Protein AF-A0A6P8CIT7-F1 (afdb_monomer_lite)

Organism: Punica granatum (NCBI:txid22663)

Sequence (278 aa):
MPDISHLKNLVRLNVSWCPCLIEIPGLGKLTHLQHLGIDYCDSLRKLEKPQNLKEPIKVHFIGCDKLSRRSYREWKVPTTIAMGIDTGEEEANILESILVSGCLDFVITNGRANVQVSDLLGKSVLLYFSTYQSPSCYALFLKLVEAYHEKKAKDEAFEVIFIPFVHDRVAFKKYFSRMPWLALPFDDPRILSLFSKLEIHDIPKLVALGPRGQIITEEGRSLLEAYGADAYPFTDDHIEDMVNSWPEKLPHALHCHELQLTPWVHYTCDGCQEMGSV

Radius of gyration: 22.85 Å; chains: 1; bounding box: 52×69×48 Å

InterPro domains:
  IPR012336 Thioredoxin-like fold [PF13905] (122-215)
  IPR032675 Leucine-rich repeat domain superfamily [G3DSA:3.80.10.10] (1-76)
  IPR036249 Thioredoxin-like superfamily [SSF52833] (114-216)
  IPR052259 Nucleoredoxin-like [PTHR13871] (90-262)

Structure (mmCIF, N/CA/C/O backbone):
data_AF-A0A6P8CIT7-F1
#
_entry.id   AF-A0A6P8CIT7-F1
#
loop_
_atom_site.group_PDB
_atom_site.id
_atom_site.type_symbol
_atom_site.label_atom_id
_atom_site.label_alt_id
_atom_site.label_comp_id
_atom_site.label_asym_id
_atom_site.label_entity_id
_atom_site.label_seq_id
_atom_site.pdbx_PDB_ins_code
_atom_site.Cartn_x
_atom_site.Cartn_y
_atom_site.Cartn_z
_atom_site.occupancy
_atom_site.B_iso_or_equiv
_atom_site.auth_seq_id
_atom_site.auth_comp_id
_atom_site.auth_asym_id
_atom_site.auth_atom_id
_atom_site.pdbx_PDB_model_num
ATOM 1 N N . MET A 1 1 ? -2.289 22.594 -23.036 1.00 63.28 1 MET A N 1
ATOM 2 C CA . MET A 1 1 ? -3.169 23.156 -21.989 1.00 63.28 1 MET A CA 1
ATOM 3 C C . MET A 1 1 ? -3.583 24.564 -22.415 1.00 63.28 1 MET A C 1
ATOM 5 O O . MET A 1 1 ? -2.736 25.224 -23.011 1.00 63.28 1 MET A O 1
ATOM 9 N N . PRO A 1 2 ? -4.839 25.000 -22.195 1.00 73.25 2 PRO A N 1
ATOM 10 C CA . PRO A 1 2 ? -5.277 26.372 -22.491 1.00 73.25 2 PRO A CA 1
ATOM 11 C C . PRO A 1 2 ? -4.596 27.414 -21.586 1.00 73.25 2 PRO A C 1
ATOM 13 O O . PRO A 1 2 ? -4.092 27.065 -20.520 1.00 73.25 2 PRO A O 1
ATOM 16 N N . ASP A 1 3 ? -4.590 28.683 -22.011 1.00 80.94 3 ASP A N 1
ATOM 17 C CA . ASP A 1 3 ? -4.075 29.802 -21.209 1.00 80.94 3 ASP A CA 1
ATOM 18 C C . ASP A 1 3 ? -4.940 30.017 -19.958 1.00 80.94 3 ASP A C 1
ATOM 20 O O . ASP A 1 3 ? -6.154 30.215 -20.049 1.00 80.94 3 ASP A O 1
ATOM 24 N N . ILE A 1 4 ? -4.303 29.983 -18.787 1.00 83.31 4 ILE A N 1
ATOM 25 C CA . ILE A 1 4 ? -4.956 30.147 -17.482 1.00 83.31 4 ILE A CA 1
ATOM 26 C C . ILE A 1 4 ? -4.851 31.573 -16.930 1.00 83.31 4 ILE A C 1
ATOM 28 O O . ILE A 1 4 ? -5.275 31.833 -15.804 1.00 83.31 4 ILE A O 1
ATOM 32 N N . SER A 1 5 ? -4.336 32.525 -17.711 1.00 82.81 5 SER A N 1
ATOM 33 C CA . SER A 1 5 ? -4.121 33.913 -17.287 1.00 82.81 5 SER A CA 1
ATOM 34 C C . SER A 1 5 ? -5.371 34.638 -16.775 1.00 82.81 5 SER A C 1
ATOM 36 O O . SER A 1 5 ? -5.269 35.579 -15.984 1.00 82.81 5 SER A O 1
ATOM 38 N N . HIS A 1 6 ? -6.558 34.208 -17.205 1.00 83.31 6 HIS A N 1
ATOM 39 C CA . HIS A 1 6 ? -7.837 34.782 -16.789 1.00 83.31 6 HIS A CA 1
ATOM 40 C C . HIS A 1 6 ? -8.292 34.315 -15.393 1.00 83.31 6 HIS A C 1
ATOM 42 O O . HIS A 1 6 ? -9.160 34.949 -14.790 1.00 83.31 6 HIS A O 1
ATOM 48 N N . LEU A 1 7 ? -7.700 33.247 -14.845 1.00 79.25 7 LEU A N 1
ATOM 49 C CA . LEU A 1 7 ? -8.110 32.607 -13.590 1.00 79.25 7 LEU A CA 1
ATOM 50 C C . LEU A 1 7 ? -7.523 33.310 -12.354 1.00 79.25 7 LEU A C 1
ATOM 52 O O . LEU A 1 7 ? -6.844 32.704 -11.530 1.00 79.25 7 LEU A O 1
ATOM 56 N N . LYS A 1 8 ? -7.800 34.607 -12.190 1.00 79.75 8 LYS A N 1
ATOM 57 C CA . LYS A 1 8 ? -7.187 35.446 -11.140 1.00 79.75 8 LYS A CA 1
ATOM 58 C C . LYS A 1 8 ? -7.431 34.964 -9.704 1.00 79.75 8 LYS A C 1
ATOM 60 O O . LYS A 1 8 ? -6.626 35.281 -8.836 1.00 79.75 8 LYS A O 1
ATOM 65 N N . ASN A 1 9 ? -8.496 34.199 -9.462 1.00 77.81 9 ASN A N 1
ATOM 66 C CA . ASN A 1 9 ? -8.865 33.668 -8.141 1.00 77.81 9 ASN A CA 1
ATOM 67 C C . ASN A 1 9 ? -8.350 32.238 -7.895 1.00 77.81 9 ASN A C 1
ATOM 69 O O . ASN A 1 9 ? -8.737 31.612 -6.913 1.00 77.81 9 ASN A O 1
ATOM 73 N N . LEU A 1 10 ? -7.532 31.687 -8.797 1.00 74.44 10 LEU A N 1
ATOM 74 C CA . LEU A 1 10 ? -7.026 30.326 -8.665 1.00 74.44 10 LEU A CA 1
ATOM 75 C C . LEU A 1 10 ? -6.041 30.231 -7.491 1.00 74.44 10 LEU A C 1
ATOM 77 O O . LEU A 1 10 ? -4.977 30.846 -7.519 1.00 74.44 10 LEU A O 1
ATOM 81 N N . VAL A 1 11 ? -6.407 29.445 -6.475 1.00 76.25 11 VAL A N 1
ATOM 82 C CA . VAL A 1 11 ? -5.617 29.261 -5.243 1.00 76.25 11 VAL A CA 1
ATOM 83 C C . VAL A 1 11 ? -4.703 28.037 -5.318 1.00 76.25 11 VAL A C 1
ATOM 85 O O . VAL A 1 11 ? -3.602 28.043 -4.768 1.00 76.25 11 VAL A O 1
ATOM 88 N N . ARG A 1 12 ? -5.131 26.979 -6.013 1.00 76.81 12 ARG A N 1
ATOM 89 C CA . ARG A 1 12 ? -4.367 25.736 -6.177 1.00 76.81 12 ARG A CA 1
ATOM 90 C C . ARG A 1 12 ? -4.347 25.329 -7.643 1.00 76.81 12 ARG A C 1
ATOM 92 O O . ARG A 1 12 ? -5.396 25.326 -8.284 1.00 76.81 12 ARG A O 1
ATOM 99 N N . LEU A 1 13 ? -3.174 24.972 -8.151 1.00 78.94 13 LEU A N 1
ATOM 100 C CA . LEU A 1 13 ? -2.983 24.445 -9.498 1.00 78.94 13 LEU A CA 1
ATOM 101 C C . LEU A 1 13 ? -2.177 23.151 -9.405 1.00 78.94 13 LEU A C 1
ATOM 103 O O . LEU A 1 13 ? -1.042 23.176 -8.943 1.00 78.94 13 LEU A O 1
ATOM 107 N N . ASN A 1 14 ? -2.762 22.047 -9.862 1.00 76.56 14 ASN A N 1
ATOM 108 C CA . ASN A 1 14 ? -2.065 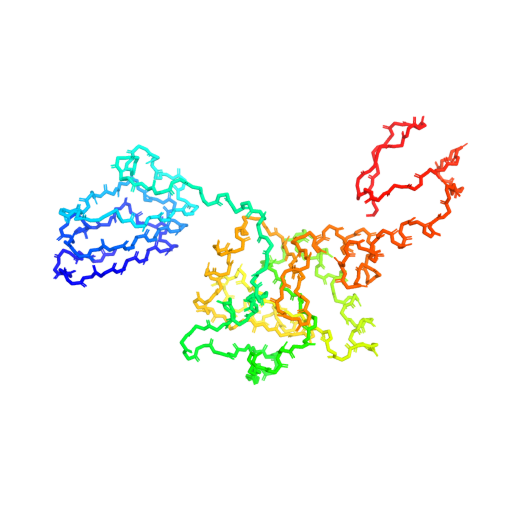20.774 -10.008 1.00 76.56 14 ASN A CA 1
ATOM 109 C C . ASN A 1 14 ? -2.025 20.401 -11.485 1.00 76.56 14 ASN A C 1
ATOM 111 O O . ASN A 1 14 ? -3.062 20.383 -12.151 1.00 76.56 14 ASN A O 1
ATOM 115 N N . VAL A 1 15 ? -0.827 20.131 -11.991 1.00 71.44 15 VAL A N 1
ATOM 116 C CA . VAL A 1 15 ? -0.590 19.739 -13.378 1.00 71.44 15 VAL A CA 1
ATOM 117 C C . VAL A 1 15 ? 0.261 18.487 -13.369 1.00 71.44 15 VAL A C 1
ATOM 119 O O . VAL A 1 15 ? 1.472 18.556 -13.198 1.00 71.44 15 VAL A O 1
ATOM 122 N N . SER A 1 16 ? -0.377 17.340 -13.548 1.00 75.44 16 SER A N 1
ATOM 123 C CA . SER A 1 16 ? 0.310 16.056 -13.458 1.00 75.44 16 SER A CA 1
ATOM 124 C C . SER A 1 16 ? 0.188 15.274 -14.768 1.00 75.44 16 SER A C 1
ATOM 126 O O . SER A 1 16 ? -0.795 15.436 -15.494 1.00 75.44 16 SER A O 1
ATOM 128 N N . TRP A 1 17 ? 1.185 14.441 -15.082 1.00 59.16 17 TRP A N 1
ATOM 129 C CA . TRP A 1 17 ? 1.179 13.491 -16.205 1.00 59.16 17 TRP A CA 1
ATOM 130 C C . TRP A 1 17 ? 0.874 14.118 -17.568 1.00 59.16 17 TRP A C 1
ATOM 132 O O . TRP A 1 17 ? 0.091 13.600 -18.365 1.00 59.16 17 TRP A O 1
ATOM 142 N N . CYS A 1 18 ? 1.503 15.257 -17.853 1.00 68.06 18 CYS A N 1
ATOM 143 C CA . CYS A 1 18 ? 1.376 15.940 -19.134 1.00 68.06 18 CYS A CA 1
ATOM 144 C C . CYS A 1 18 ? 2.666 15.778 -19.967 1.00 68.06 18 CYS A C 1
ATOM 146 O O . CYS A 1 18 ? 3.487 16.699 -20.017 1.00 68.06 18 CYS A O 1
ATOM 148 N N . PRO A 1 19 ? 2.862 14.644 -20.675 1.00 66.00 19 PRO A N 1
ATOM 149 C CA . PRO A 1 19 ? 4.131 14.313 -21.334 1.00 66.00 19 PRO A CA 1
ATOM 150 C C . PRO A 1 19 ? 4.468 15.226 -22.519 1.00 66.00 19 PRO A C 1
ATOM 152 O O . PRO A 1 19 ? 5.616 15.270 -22.948 1.00 66.00 19 PRO A O 1
ATOM 155 N N . CYS A 1 20 ? 3.493 15.968 -23.053 1.00 76.25 20 CYS A N 1
ATOM 156 C CA . CYS A 1 20 ? 3.684 16.946 -24.131 1.00 76.25 20 CYS A CA 1
ATOM 157 C C . CYS A 1 20 ? 3.660 18.402 -23.642 1.00 76.25 20 CYS A C 1
ATOM 159 O O . CYS A 1 20 ? 3.781 19.319 -24.453 1.00 76.25 20 CYS A O 1
ATOM 161 N N . LEU A 1 21 ? 3.458 18.644 -22.344 1.00 76.50 21 LEU A N 1
ATOM 162 C CA . LEU A 1 21 ? 3.373 19.997 -21.806 1.00 76.50 21 LEU A CA 1
ATOM 163 C C . LEU A 1 21 ? 4.776 20.563 -21.612 1.00 76.50 21 LEU A C 1
ATOM 165 O O . LEU A 1 21 ? 5.550 20.043 -20.821 1.00 76.50 21 LEU A O 1
ATOM 169 N N . ILE A 1 22 ? 5.093 21.622 -22.355 1.00 82.19 22 ILE A N 1
ATOM 170 C CA . ILE A 1 22 ? 6.425 22.246 -22.351 1.00 82.19 22 ILE A CA 1
ATOM 171 C C . ILE A 1 22 ? 6.488 23.433 -21.378 1.00 82.19 22 ILE A C 1
ATOM 173 O O . ILE A 1 22 ? 7.528 23.678 -20.759 1.00 82.19 22 ILE A O 1
ATOM 177 N N . GLU A 1 23 ? 5.362 24.126 -21.203 1.00 85.56 23 GLU A N 1
ATOM 178 C CA . GLU A 1 23 ? 5.171 25.267 -20.305 1.00 85.56 23 GLU A CA 1
ATOM 179 C C . GLU A 1 23 ? 3.716 25.335 -19.815 1.00 85.56 23 GLU A C 1
ATOM 181 O O . GLU A 1 23 ? 2.845 24.657 -20.360 1.00 85.56 23 GLU A O 1
ATOM 186 N N . ILE A 1 24 ? 3.448 26.172 -18.808 1.00 87.12 24 ILE A N 1
ATOM 187 C CA . ILE A 1 24 ? 2.101 26.467 -18.295 1.00 87.12 24 ILE A CA 1
ATOM 188 C C . ILE A 1 24 ? 1.746 27.913 -18.685 1.00 87.12 24 ILE A C 1
ATOM 190 O O . ILE A 1 24 ? 2.137 28.842 -17.970 1.00 87.12 24 ILE A O 1
ATOM 194 N N . PRO A 1 25 ? 1.034 28.137 -19.808 1.00 85.06 25 PRO A N 1
ATOM 195 C CA 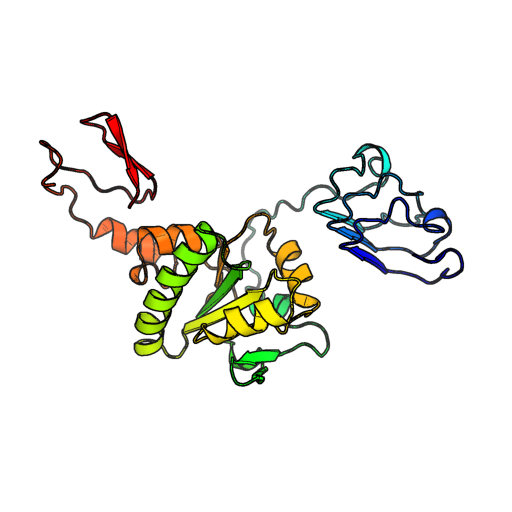. PRO A 1 25 ? 0.737 29.485 -20.284 1.00 85.06 25 PRO A CA 1
ATOM 196 C C . PRO A 1 25 ? -0.135 30.247 -19.283 1.00 85.06 25 PRO A C 1
ATOM 198 O O . PRO A 1 25 ? -1.173 29.744 -18.860 1.00 85.06 25 PRO A O 1
ATOM 201 N N . GLY A 1 26 ? 0.286 31.454 -18.896 1.00 84.94 26 GLY A N 1
ATOM 202 C CA . GLY A 1 26 ? -0.475 32.320 -17.991 1.00 84.94 26 GLY A CA 1
ATOM 203 C C . GLY A 1 26 ? -0.209 32.118 -16.498 1.00 84.94 26 GLY A C 1
ATOM 204 O O . GLY A 1 26 ? -0.742 32.888 -15.698 1.00 84.94 26 GLY A O 1
ATOM 205 N N . LEU A 1 27 ? 0.651 31.165 -16.111 1.00 86.38 27 LEU A N 1
ATOM 206 C CA . LEU A 1 27 ? 1.038 30.917 -14.713 1.00 86.38 27 LEU A CA 1
ATOM 207 C C . LEU A 1 27 ? 1.555 32.182 -14.009 1.00 86.38 27 LEU A C 1
ATOM 209 O O . LEU A 1 27 ? 1.186 32.453 -12.867 1.00 86.38 27 LEU A O 1
ATOM 213 N N . GLY A 1 28 ? 2.350 32.996 -14.711 1.00 83.38 28 GLY A N 1
ATOM 214 C CA . GLY A 1 28 ? 2.922 34.226 -14.160 1.00 83.38 28 GLY A CA 1
ATOM 215 C C . GLY A 1 28 ? 1.887 35.294 -13.786 1.00 83.38 28 GLY A C 1
ATOM 216 O O . GLY A 1 28 ? 2.174 36.178 -12.982 1.00 83.38 28 GLY A O 1
ATOM 217 N N . LYS A 1 29 ? 0.670 35.220 -14.337 1.00 86.25 29 LYS A N 1
ATOM 218 C CA . LYS A 1 29 ? -0.394 36.219 -14.140 1.00 86.25 29 LYS A CA 1
ATOM 219 C C . LYS A 1 29 ? -1.329 35.889 -12.970 1.00 86.25 29 LYS A C 1
ATOM 221 O O . LYS A 1 29 ? -2.231 36.674 -12.678 1.00 86.25 29 LYS A O 1
ATOM 226 N N . LEU A 1 30 ? -1.134 34.749 -12.306 1.00 82.75 30 LEU A N 1
ATOM 227 C CA . LEU A 1 30 ? -1.937 34.345 -11.154 1.00 82.75 30 LEU A CA 1
ATOM 228 C C . LEU A 1 30 ? -1.470 35.077 -9.893 1.00 82.75 30 LEU A C 1
ATOM 230 O O . LEU A 1 30 ? -0.305 34.987 -9.521 1.00 82.75 30 LEU A O 1
ATOM 234 N N . THR A 1 31 ? -2.384 35.78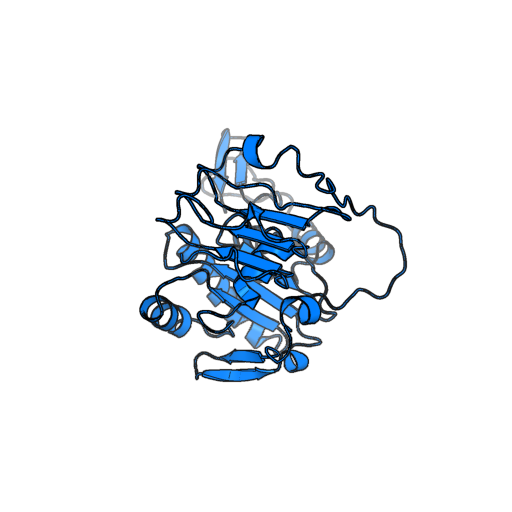0 -9.224 1.00 81.44 31 THR A N 1
ATOM 235 C CA . THR A 1 31 ? -2.059 36.621 -8.056 1.00 81.44 31 THR A CA 1
ATOM 236 C C . THR A 1 31 ? -2.473 36.020 -6.711 1.00 81.44 31 THR A C 1
ATOM 238 O O . THR A 1 31 ? -2.075 36.543 -5.677 1.00 81.44 31 THR A O 1
ATOM 241 N N . HIS A 1 32 ? -3.289 34.959 -6.702 1.00 79.88 32 HIS A N 1
ATOM 242 C CA . HIS A 1 32 ? -3.807 34.313 -5.482 1.00 79.88 32 HIS A CA 1
ATOM 243 C C . HIS A 1 32 ? -3.340 32.858 -5.318 1.00 79.88 32 HIS A C 1
ATOM 245 O O . HIS A 1 32 ? -3.829 32.150 -4.440 1.00 79.88 32 HIS A O 1
ATOM 251 N N . LEU A 1 33 ? -2.409 32.402 -6.161 1.00 75.94 33 LEU A N 1
ATOM 252 C CA . LEU A 1 33 ? -1.944 31.021 -6.150 1.00 75.94 33 LEU A CA 1
ATOM 253 C C . LEU A 1 33 ? -1.101 30.750 -4.896 1.00 75.94 33 LEU A C 1
ATOM 255 O O . LEU A 1 33 ? -0.058 31.366 -4.696 1.00 75.94 33 LEU A O 1
ATOM 259 N N . GLN A 1 34 ? -1.547 29.800 -4.081 1.00 76.06 34 GLN A N 1
ATOM 260 C CA . GLN A 1 34 ? -0.897 29.374 -2.839 1.00 76.06 34 GLN A CA 1
ATOM 261 C C . GLN A 1 34 ? -0.247 27.991 -2.958 1.00 76.06 34 GLN A C 1
ATOM 263 O O . GLN A 1 34 ? 0.716 27.707 -2.247 1.00 76.06 34 GLN A O 1
ATOM 268 N N . HIS A 1 35 ? -0.745 27.135 -3.858 1.00 76.88 35 HIS A N 1
ATOM 269 C CA . HIS A 1 35 ? -0.207 25.791 -4.073 1.00 76.88 35 HIS A CA 1
ATOM 270 C C . HIS A 1 35 ? -0.007 25.496 -5.562 1.00 76.88 35 HIS A C 1
ATOM 272 O O . HIS A 1 35 ? -0.944 25.657 -6.349 1.00 76.88 35 HIS A O 1
ATOM 278 N N . LEU A 1 36 ? 1.187 25.023 -5.926 1.00 78.69 36 LEU A N 1
ATOM 279 C CA . LEU A 1 36 ? 1.505 24.534 -7.268 1.00 78.69 36 LEU A CA 1
ATOM 280 C C . LEU A 1 36 ? 2.106 23.126 -7.187 1.00 78.69 36 LEU A C 1
ATOM 282 O O . LEU A 1 36 ? 3.248 22.968 -6.757 1.00 78.69 36 LEU A O 1
ATOM 286 N N . GLY A 1 37 ? 1.350 22.122 -7.616 1.00 74.62 37 GLY A N 1
ATOM 287 C CA . GLY A 1 37 ? 1.849 20.764 -7.820 1.00 74.62 37 GLY A CA 1
ATOM 288 C C . GLY A 1 37 ? 2.122 20.517 -9.297 1.00 74.62 37 GLY A C 1
ATOM 289 O O . GLY A 1 37 ? 1.255 20.789 -10.132 1.00 74.62 37 GLY A O 1
ATOM 290 N N . ILE A 1 38 ? 3.307 20.015 -9.637 1.00 76.69 38 ILE A N 1
ATOM 291 C CA . ILE A 1 38 ? 3.582 19.523 -10.985 1.00 76.69 38 ILE A CA 1
ATOM 292 C C . ILE A 1 38 ? 4.290 18.183 -10.910 1.00 76.69 38 ILE A C 1
ATOM 294 O O . ILE A 1 38 ? 5.438 18.115 -10.482 1.00 76.69 38 ILE A O 1
ATOM 298 N N . ASP A 1 39 ? 3.630 17.138 -11.395 1.00 70.69 39 ASP A N 1
ATOM 299 C CA . ASP A 1 39 ? 4.140 15.777 -11.257 1.00 70.69 39 ASP A CA 1
ATOM 300 C C . ASP A 1 39 ? 4.213 15.071 -12.614 1.00 70.69 39 ASP A C 1
ATOM 302 O O . ASP A 1 39 ? 3.307 15.205 -13.432 1.00 70.69 39 ASP A O 1
ATOM 306 N N . TYR A 1 40 ? 5.263 14.296 -12.876 1.00 63.47 40 TYR A N 1
ATOM 307 C CA . TYR A 1 40 ? 5.372 13.421 -14.051 1.00 63.47 40 TYR A CA 1
ATOM 308 C C . TYR A 1 40 ? 5.151 14.151 -15.394 1.00 63.47 40 TYR A C 1
ATOM 310 O O . TYR A 1 40 ? 4.484 13.664 -16.309 1.00 63.47 40 TYR A O 1
ATOM 318 N N . CYS A 1 41 ? 5.651 15.386 -15.500 1.00 71.06 41 CYS A N 1
ATOM 319 C CA . CYS A 1 41 ? 5.565 16.224 -16.699 1.00 71.06 41 CYS A CA 1
ATOM 320 C C . CYS A 1 41 ? 6.929 16.298 -17.399 1.00 71.06 41 CYS A C 1
ATOM 322 O O . CYS A 1 41 ? 7.570 17.348 -17.449 1.00 71.06 41 CYS A O 1
ATOM 324 N N . ASP A 1 42 ? 7.367 15.180 -17.975 1.00 72.31 42 ASP A N 1
ATOM 325 C CA . ASP A 1 42 ? 8.734 14.965 -18.488 1.00 72.31 42 ASP A CA 1
ATOM 326 C C . ASP A 1 42 ? 9.174 15.900 -19.621 1.00 72.31 42 ASP A C 1
ATOM 328 O O . ASP A 1 42 ? 10.346 15.920 -20.001 1.00 72.31 42 ASP A O 1
ATOM 332 N N . SER A 1 43 ? 8.254 16.641 -20.238 1.00 81.69 43 SER A N 1
ATOM 333 C CA . SER A 1 43 ? 8.576 17.624 -21.282 1.00 81.69 43 SER A CA 1
ATOM 334 C C . SER A 1 43 ? 8.536 19.065 -20.799 1.00 81.69 43 SER A C 1
ATOM 336 O O . SER A 1 43 ? 8.921 19.949 -21.570 1.00 81.69 43 SER A O 1
ATOM 338 N N . LEU A 1 44 ? 8.129 19.303 -19.552 1.00 79.56 44 LEU A N 1
ATOM 339 C CA . LEU A 1 44 ? 8.014 20.633 -18.979 1.00 79.56 44 LEU A CA 1
ATOM 340 C C . LEU A 1 44 ? 9.410 21.188 -18.708 1.00 79.56 44 LEU A C 1
ATOM 342 O O . LEU A 1 44 ? 10.194 20.613 -17.957 1.00 79.56 44 LEU A O 1
ATOM 346 N N . ARG A 1 45 ? 9.737 22.315 -19.342 1.00 80.88 45 ARG A N 1
ATOM 347 C CA . ARG A 1 45 ? 11.085 22.912 -19.286 1.00 80.88 45 ARG A CA 1
ATOM 348 C C . ARG A 1 45 ? 11.113 24.238 -18.544 1.00 80.88 45 ARG A C 1
ATOM 350 O O . ARG A 1 45 ? 12.156 24.621 -18.011 1.00 80.88 45 ARG A O 1
ATOM 357 N N . LYS A 1 46 ? 9.991 24.962 -18.533 1.00 81.19 46 LYS A N 1
ATOM 358 C CA . LYS A 1 46 ? 9.926 26.345 -18.059 1.00 81.19 46 LYS A CA 1
ATOM 359 C C . LYS A 1 46 ? 8.658 26.602 -17.254 1.00 81.19 46 LYS A C 1
ATOM 361 O O . LYS A 1 46 ? 7.570 26.179 -17.635 1.00 81.19 46 LYS A O 1
ATOM 366 N N . LEU A 1 47 ? 8.824 27.360 -16.173 1.00 82.50 47 LEU A N 1
ATOM 367 C CA . LEU A 1 47 ? 7.743 27.928 -15.380 1.00 82.50 47 LEU A CA 1
ATOM 368 C C . LEU A 1 47 ? 7.932 29.434 -15.274 1.00 82.50 47 LEU A C 1
ATOM 370 O O . LEU A 1 47 ? 9.045 29.919 -15.068 1.00 82.50 47 LEU A O 1
ATOM 374 N N . GLU A 1 48 ? 6.836 30.166 -15.416 1.00 81.00 48 GLU A N 1
ATOM 375 C CA . GLU A 1 48 ? 6.801 31.592 -15.124 1.00 81.00 48 GLU A CA 1
ATOM 376 C C . GLU A 1 48 ? 6.460 31.789 -13.649 1.00 81.00 48 GLU A C 1
ATOM 378 O O . GLU A 1 48 ? 5.503 31.204 -13.145 1.00 81.00 48 GLU A O 1
ATOM 383 N N . LYS A 1 49 ? 7.243 32.613 -12.948 1.00 76.19 49 LYS A N 1
ATOM 384 C CA . LYS A 1 49 ? 6.987 32.933 -11.543 1.00 76.19 49 LYS A CA 1
ATOM 385 C C . LYS A 1 49 ? 5.676 33.725 -11.414 1.00 76.19 49 LYS A C 1
ATOM 387 O O . LYS A 1 49 ? 5.567 34.769 -12.060 1.00 76.19 49 LYS A O 1
ATOM 392 N N . PRO A 1 50 ? 4.720 33.289 -10.573 1.00 76.38 50 PRO A N 1
ATOM 393 C CA . PRO A 1 50 ? 3.512 34.060 -10.292 1.00 76.38 50 PRO A CA 1
ATOM 394 C C . PRO A 1 50 ? 3.835 35.432 -9.681 1.00 76.38 50 PRO A C 1
ATOM 396 O O . PRO A 1 50 ? 4.740 35.562 -8.849 1.00 76.38 50 PRO A O 1
ATOM 399 N N . GLN A 1 51 ? 3.111 36.470 -10.102 1.00 69.50 51 GLN A N 1
ATOM 400 C CA . GLN A 1 51 ? 3.271 37.834 -9.590 1.00 69.50 51 GLN A CA 1
ATOM 401 C C . GLN A 1 51 ? 2.609 38.010 -8.209 1.00 69.50 51 GLN A C 1
ATOM 403 O O . GLN A 1 51 ? 1.532 37.482 -7.957 1.00 69.50 51 GLN A O 1
ATOM 408 N N . ASN A 1 52 ? 3.218 38.833 -7.343 1.00 58.03 52 ASN A N 1
ATOM 409 C CA . ASN A 1 52 ? 2.689 39.244 -6.028 1.00 58.03 52 ASN A CA 1
ATOM 410 C C . ASN A 1 52 ? 2.486 38.127 -4.990 1.00 58.03 52 ASN A C 1
ATOM 412 O O . ASN A 1 52 ? 1.428 38.002 -4.375 1.00 58.03 52 ASN A O 1
ATOM 416 N N . LEU A 1 53 ? 3.550 37.381 -4.707 1.00 57.31 53 LEU A N 1
ATOM 417 C CA . LEU A 1 53 ? 3.597 36.459 -3.573 1.00 57.31 53 LEU A CA 1
ATOM 418 C C . LEU A 1 53 ? 3.702 37.235 -2.259 1.00 57.31 53 LEU A C 1
ATOM 420 O O . LEU A 1 53 ? 4.800 37.550 -1.805 1.00 57.31 53 LEU A O 1
ATOM 424 N N . LYS A 1 54 ? 2.555 37.571 -1.656 1.00 56.28 54 LYS A N 1
ATOM 425 C CA . LYS A 1 54 ? 2.510 38.072 -0.270 1.00 56.28 54 LYS A CA 1
ATOM 426 C C . LYS A 1 54 ? 3.017 37.018 0.724 1.00 56.28 54 LYS A C 1
ATOM 428 O O . LYS A 1 54 ? 3.579 37.375 1.751 1.00 56.28 54 LYS A O 1
ATOM 433 N N . GLU A 1 55 ? 2.860 35.741 0.377 1.00 60.25 55 GLU A N 1
ATOM 434 C CA . GLU A 1 55 ? 3.262 34.562 1.147 1.00 60.25 55 GLU A CA 1
ATOM 435 C C . GLU A 1 55 ? 3.992 33.553 0.239 1.00 60.25 55 GLU A C 1
ATOM 437 O O . GLU A 1 55 ? 3.792 33.575 -0.981 1.00 60.25 55 GLU A O 1
ATOM 442 N N . PRO A 1 56 ? 4.858 32.677 0.787 1.00 63.16 56 PRO A N 1
ATOM 443 C CA . PRO A 1 56 ? 5.527 31.645 -0.002 1.00 63.16 56 PRO A CA 1
ATOM 444 C C . PRO A 1 56 ? 4.516 30.641 -0.580 1.00 63.16 56 PRO A C 1
ATOM 446 O O . PRO A 1 56 ? 3.728 30.048 0.154 1.00 63.16 56 PRO A O 1
ATOM 449 N N . ILE A 1 57 ? 4.566 30.411 -1.898 1.00 70.00 57 ILE A N 1
ATOM 450 C CA . ILE A 1 57 ? 3.795 29.334 -2.540 1.00 70.00 57 ILE A CA 1
ATOM 451 C C . ILE A 1 57 ? 4.375 27.996 -2.089 1.00 70.00 57 ILE A C 1
ATOM 453 O O . ILE A 1 57 ? 5.584 27.774 -2.197 1.00 70.00 57 ILE A O 1
ATOM 457 N N . LYS A 1 58 ? 3.514 27.070 -1.668 1.00 72.06 58 LYS A N 1
ATOM 458 C CA . LYS A 1 58 ? 3.904 25.668 -1.510 1.00 72.06 58 LYS A CA 1
ATOM 459 C C . LYS A 1 58 ? 4.017 25.042 -2.896 1.00 72.06 58 LYS A C 1
ATOM 461 O O . LYS A 1 58 ? 3.010 24.926 -3.597 1.00 72.06 58 LYS A O 1
ATOM 466 N N . VAL A 1 59 ? 5.230 24.662 -3.295 1.00 71.19 59 VAL A N 1
ATOM 467 C CA . VAL A 1 59 ? 5.464 23.977 -4.570 1.00 71.19 59 VAL A CA 1
ATOM 468 C C . VAL A 1 59 ? 5.965 22.562 -4.360 1.00 71.19 59 VAL A C 1
ATOM 470 O O . VAL A 1 59 ? 6.795 22.314 -3.489 1.00 71.19 59 VAL A O 1
ATOM 473 N N . HIS A 1 60 ? 5.442 21.652 -5.168 1.00 65.56 60 HIS A N 1
ATOM 474 C CA . HIS A 1 60 ? 5.775 20.238 -5.154 1.00 65.56 60 HIS A CA 1
ATOM 475 C C . HIS A 1 60 ? 6.050 19.787 -6.588 1.00 65.56 60 HIS A C 1
ATOM 477 O O . HIS A 1 60 ? 5.252 20.071 -7.484 1.00 65.56 60 HIS A O 1
ATOM 483 N N . PHE A 1 61 ? 7.193 19.127 -6.792 1.00 69.56 61 PHE A N 1
ATOM 484 C CA . PHE A 1 61 ? 7.625 18.622 -8.091 1.00 69.56 61 PHE A CA 1
ATOM 485 C C . PHE A 1 61 ? 8.062 17.164 -7.962 1.00 69.56 61 PHE A C 1
ATOM 487 O O . PHE A 1 61 ? 9.077 16.901 -7.315 1.00 69.56 61 PHE A O 1
ATOM 494 N N . ILE A 1 62 ? 7.355 16.238 -8.605 1.00 59.91 62 ILE A N 1
ATOM 495 C CA . ILE A 1 62 ? 7.770 14.828 -8.711 1.00 59.91 62 ILE A CA 1
ATOM 496 C C . ILE A 1 62 ? 7.961 14.463 -10.184 1.00 59.91 62 ILE A C 1
ATOM 498 O O . ILE A 1 62 ? 7.205 14.920 -11.031 1.00 59.91 62 ILE A O 1
ATOM 502 N N . GLY A 1 63 ? 8.976 13.660 -10.520 1.00 55.59 63 GLY A N 1
ATOM 503 C CA . GLY A 1 63 ? 9.121 13.074 -11.863 1.00 55.59 63 GLY A CA 1
ATOM 504 C C . GLY A 1 63 ? 9.105 14.087 -13.017 1.00 55.59 63 GLY A C 1
ATOM 505 O O . GLY A 1 63 ? 8.489 13.848 -14.041 1.00 55.59 63 GLY A O 1
ATOM 506 N N . CYS A 1 64 ? 9.690 15.275 -12.846 1.00 64.12 64 CYS A N 1
ATOM 507 C CA . CYS A 1 64 ? 9.747 16.307 -13.890 1.00 64.12 64 CYS A CA 1
ATOM 508 C C . CYS A 1 64 ? 11.192 16.502 -14.362 1.00 64.12 64 CYS A C 1
ATOM 510 O O . CYS A 1 64 ? 11.782 17.566 -14.173 1.00 64.12 64 CYS A O 1
ATOM 512 N N . ASP A 1 65 ? 11.773 15.470 -14.971 1.00 66.44 65 ASP A N 1
ATOM 513 C CA . ASP A 1 65 ? 13.225 15.354 -15.190 1.00 66.44 65 ASP A CA 1
ATOM 514 C C . ASP A 1 65 ? 13.838 16.476 -16.042 1.00 66.44 65 ASP A C 1
ATOM 516 O O . ASP A 1 65 ? 15.013 16.819 -15.898 1.00 66.44 65 ASP A O 1
ATOM 520 N N . LYS A 1 66 ? 13.043 17.084 -16.935 1.00 72.38 66 LYS A N 1
ATOM 521 C CA . LYS A 1 66 ? 13.486 18.190 -17.804 1.00 72.38 66 LYS A CA 1
ATOM 522 C C . LYS A 1 66 ? 13.262 19.579 -17.205 1.00 72.38 66 LYS A C 1
ATOM 524 O O . LYS A 1 66 ? 13.741 20.564 -17.781 1.00 72.38 66 LYS A O 1
ATOM 529 N N . LEU A 1 67 ? 12.582 19.683 -16.063 1.00 68.00 67 LEU A N 1
ATOM 530 C CA . LEU A 1 67 ? 12.370 20.951 -15.379 1.00 68.00 67 LEU A CA 1
ATOM 531 C C . LEU A 1 67 ? 13.602 21.272 -14.527 1.00 68.00 67 LEU A C 1
ATOM 533 O O . LEU A 1 67 ? 13.865 20.656 -13.497 1.00 68.00 67 LEU A O 1
ATOM 537 N N . SER A 1 68 ? 14.387 22.266 -14.947 1.00 63.31 68 SER A N 1
ATOM 538 C CA . SER A 1 68 ? 15.602 22.630 -14.215 1.00 63.31 68 SER A CA 1
ATOM 539 C C . SER A 1 68 ? 15.278 23.154 -12.813 1.00 63.31 68 S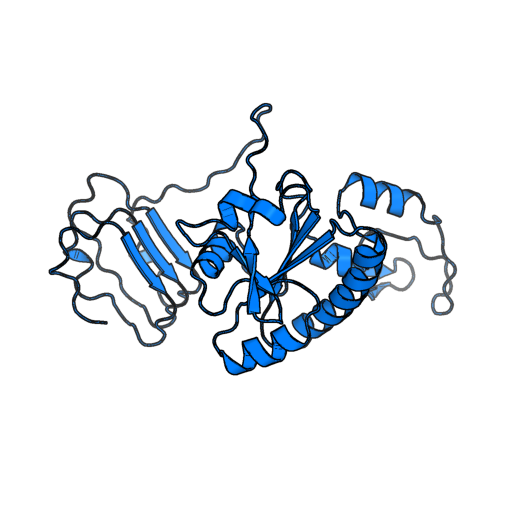ER A C 1
ATOM 541 O O . SER A 1 68 ? 14.526 24.120 -12.672 1.00 63.31 68 SER A O 1
ATOM 543 N N . ARG A 1 69 ? 15.968 22.626 -11.789 1.00 58.72 69 ARG A N 1
ATOM 544 C CA . ARG A 1 69 ? 15.980 23.156 -10.406 1.00 58.72 69 ARG A CA 1
ATOM 545 C C . ARG A 1 69 ? 16.252 24.664 -10.322 1.00 58.72 69 ARG A C 1
ATOM 547 O O . ARG A 1 69 ? 15.892 25.295 -9.334 1.00 58.72 69 ARG A O 1
ATOM 554 N N . ARG A 1 70 ? 16.889 25.263 -11.339 1.00 57.16 70 ARG A N 1
ATOM 555 C CA . ARG A 1 70 ? 17.120 26.717 -11.423 1.00 57.16 70 ARG A CA 1
ATOM 556 C C . ARG A 1 70 ? 15.827 27.515 -11.623 1.00 57.16 70 ARG A C 1
ATOM 558 O O . ARG A 1 70 ? 15.745 28.626 -11.117 1.00 57.16 70 ARG A O 1
ATOM 565 N N . SER A 1 71 ? 14.823 26.953 -12.297 1.00 56.97 71 SER A N 1
ATOM 566 C CA . SER A 1 71 ? 13.597 27.663 -12.696 1.00 56.97 71 SER A CA 1
ATOM 567 C C . SER A 1 71 ? 12.646 27.976 -11.531 1.00 56.97 71 SER A C 1
ATOM 569 O O . SER A 1 71 ? 11.789 28.843 -11.664 1.00 56.97 71 SER A O 1
ATOM 571 N N . TYR A 1 72 ? 12.803 27.305 -10.385 1.00 60.00 72 TYR A N 1
ATOM 572 C CA . TYR A 1 72 ? 11.968 27.499 -9.191 1.00 60.00 72 TYR A CA 1
ATOM 573 C C . TYR A 1 72 ? 12.782 27.693 -7.897 1.00 60.00 72 TYR A C 1
ATOM 575 O O . TYR A 1 72 ? 12.212 27.835 -6.822 1.00 60.00 72 TYR A O 1
ATOM 583 N N . ARG A 1 73 ? 14.121 27.759 -7.981 1.00 57.38 73 ARG A N 1
ATOM 584 C CA . ARG A 1 73 ? 15.031 27.914 -6.825 1.00 57.38 73 ARG A CA 1
ATOM 585 C C . ARG A 1 73 ? 14.843 29.219 -6.049 1.00 57.38 73 ARG A C 1
ATOM 587 O O . ARG A 1 73 ? 15.103 29.270 -4.855 1.00 57.38 73 ARG A O 1
ATOM 594 N N . GLU A 1 74 ? 14.429 30.278 -6.737 1.00 54.78 74 GLU A N 1
ATOM 595 C CA . GLU A 1 74 ? 14.171 31.599 -6.144 1.00 54.78 74 GLU A CA 1
ATOM 596 C C . GLU A 1 74 ? 12.801 31.690 -5.458 1.00 54.78 74 GLU A C 1
ATOM 598 O O . GLU A 1 74 ? 12.439 32.729 -4.894 1.00 54.78 74 GLU A O 1
ATOM 603 N N . TRP A 1 75 ? 11.990 30.638 -5.559 1.00 64.56 75 TRP A N 1
ATOM 604 C CA . TRP A 1 75 ? 10.699 30.566 -4.902 1.00 64.56 75 TRP A CA 1
ATOM 605 C C . TRP A 1 75 ? 11.021 30.039 -3.507 1.00 64.56 75 TRP A C 1
ATOM 607 O O . TRP A 1 75 ? 11.445 28.898 -3.371 1.00 64.56 75 TRP A O 1
ATOM 617 N N . LYS A 1 76 ? 10.959 30.905 -2.486 1.00 50.69 76 LYS A N 1
ATOM 618 C CA . LYS A 1 76 ? 11.276 30.537 -1.098 1.00 50.69 76 LYS A CA 1
ATOM 619 C C . LYS A 1 76 ? 10.370 29.378 -0.663 1.00 50.69 76 LYS A C 1
ATOM 621 O O . LYS A 1 76 ? 9.236 29.613 -0.260 1.00 50.69 76 LYS A O 1
ATOM 626 N N . VAL A 1 77 ? 10.863 28.151 -0.776 1.00 50.44 77 VAL A N 1
ATOM 627 C CA . VAL A 1 77 ? 10.204 26.933 -0.301 1.00 50.44 77 VAL A CA 1
ATOM 628 C C . VAL A 1 77 ? 10.695 26.615 1.108 1.00 50.44 77 VAL A C 1
ATOM 630 O O . VAL A 1 77 ? 11.896 26.741 1.355 1.00 50.44 77 VAL A O 1
ATOM 633 N N . PRO A 1 78 ? 9.820 26.226 2.048 1.00 39.09 78 PRO A N 1
ATOM 634 C CA . PRO A 1 78 ? 10.267 25.713 3.335 1.00 39.09 78 PRO A CA 1
ATOM 635 C C . PRO A 1 78 ? 10.993 24.381 3.124 1.00 39.09 78 PRO A C 1
ATOM 637 O O . PRO A 1 78 ? 10.408 23.420 2.628 1.00 39.09 78 PRO A O 1
ATOM 640 N N . THR A 1 79 ? 12.277 24.340 3.465 1.00 33.47 79 THR A N 1
ATOM 641 C CA . THR A 1 79 ? 13.084 23.119 3.487 1.00 33.47 79 THR A CA 1
ATOM 642 C C . THR A 1 79 ? 12.754 22.335 4.759 1.00 33.47 79 THR A C 1
ATOM 644 O O . THR A 1 79 ? 12.878 22.889 5.845 1.00 33.47 79 THR A O 1
ATOM 647 N N . THR A 1 80 ? 12.378 21.064 4.591 1.00 32.00 80 THR A N 1
ATOM 648 C CA . THR A 1 80 ? 12.448 19.975 5.584 1.00 32.00 80 THR A CA 1
ATOM 649 C C . THR A 1 80 ? 11.674 20.176 6.894 1.00 32.00 80 THR A C 1
ATOM 651 O O . THR A 1 80 ? 12.123 20.872 7.801 1.00 32.00 80 THR A O 1
ATOM 654 N N . ILE A 1 81 ? 10.564 19.447 7.057 1.00 34.47 81 ILE A N 1
ATOM 655 C CA . ILE A 1 81 ? 10.107 19.062 8.397 1.00 34.47 81 ILE A CA 1
ATOM 656 C C . ILE A 1 81 ? 10.922 17.825 8.782 1.00 34.47 81 ILE A C 1
ATOM 658 O O . ILE A 1 81 ? 10.603 16.712 8.386 1.00 34.47 81 ILE A O 1
ATOM 662 N N . ALA A 1 82 ? 12.007 18.034 9.524 1.00 29.59 82 ALA A N 1
ATOM 663 C CA . ALA A 1 82 ? 12.546 16.989 10.378 1.00 29.59 82 ALA A CA 1
ATOM 664 C C . ALA A 1 82 ? 11.640 16.969 11.610 1.00 29.59 82 ALA A C 1
ATOM 666 O O . ALA A 1 82 ? 11.683 17.904 12.412 1.00 29.59 82 ALA A O 1
ATOM 667 N N . MET A 1 83 ? 10.769 15.968 11.732 1.00 31.64 83 MET A N 1
ATOM 668 C CA . MET A 1 83 ? 10.062 15.759 12.991 1.00 31.64 83 MET A CA 1
ATOM 669 C C . MET A 1 83 ? 11.019 15.055 13.944 1.00 31.64 83 MET A C 1
ATOM 671 O O . MET A 1 83 ? 11.282 13.862 13.822 1.00 31.64 83 MET A O 1
ATOM 675 N N . GLY A 1 84 ? 11.576 15.837 14.867 1.00 27.81 84 GLY A N 1
ATOM 676 C CA . GLY A 1 84 ? 12.054 15.304 16.130 1.00 27.81 84 GLY A CA 1
ATOM 677 C C . GLY A 1 84 ? 10.870 14.714 16.888 1.00 27.81 84 GLY A C 1
ATOM 678 O O . GLY A 1 84 ? 9.788 15.298 16.914 1.00 27.81 84 GLY A O 1
ATOM 679 N N . ILE A 1 85 ? 11.091 13.538 17.461 1.00 36.00 85 ILE A N 1
ATOM 680 C CA . ILE A 1 85 ? 10.172 12.887 18.385 1.00 36.00 85 ILE A CA 1
ATOM 681 C C . ILE A 1 85 ? 10.137 13.754 19.646 1.00 36.00 85 ILE A C 1
ATOM 683 O O . ILE A 1 85 ? 11.149 13.866 20.336 1.00 36.00 85 ILE A O 1
ATOM 687 N N . ASP A 1 86 ? 8.988 14.366 19.926 1.00 29.44 86 ASP A N 1
ATOM 688 C CA . ASP A 1 86 ? 8.640 14.805 21.272 1.00 29.44 86 ASP A CA 1
ATOM 689 C C . ASP A 1 86 ? 7.299 14.180 21.656 1.00 29.44 86 ASP A C 1
ATOM 691 O O . ASP A 1 86 ? 6.367 14.056 20.859 1.00 29.44 86 ASP A O 1
ATOM 695 N N . THR A 1 87 ? 7.288 13.669 22.871 1.00 42.31 87 THR A N 1
ATOM 696 C CA . THR A 1 87 ? 6.326 12.732 23.430 1.00 42.31 87 THR A CA 1
ATOM 697 C C . THR A 1 87 ? 5.023 13.423 23.818 1.00 42.31 87 THR A C 1
ATOM 699 O O . THR A 1 87 ? 5.047 14.373 24.596 1.00 42.31 87 THR A O 1
ATOM 702 N N . GLY A 1 88 ? 3.886 12.866 23.384 1.00 36.62 88 GLY A N 1
ATOM 703 C CA . GLY A 1 88 ? 2.590 13.084 24.035 1.00 36.62 88 GLY A CA 1
ATOM 704 C C . GLY A 1 88 ? 1.548 13.873 23.242 1.00 36.62 88 GLY A C 1
ATOM 705 O O . GLY A 1 88 ? 1.044 14.868 23.745 1.00 36.62 88 GLY A O 1
ATOM 706 N N . GLU A 1 89 ? 1.148 13.390 22.067 1.00 37.66 89 GLU A N 1
ATOM 707 C CA . GLU A 1 89 ? -0.145 13.730 21.455 1.00 37.66 89 GLU A CA 1
ATOM 708 C C . GLU A 1 89 ? -0.790 12.433 20.945 1.00 37.66 89 GLU A C 1
ATOM 710 O O . GLU A 1 89 ? -0.092 11.553 20.442 1.00 37.66 89 GLU A O 1
ATOM 715 N N . GLU A 1 90 ? -2.102 12.287 21.159 1.00 45.75 90 GLU A N 1
ATOM 716 C CA . GLU A 1 90 ? -2.953 11.214 20.621 1.00 45.75 90 GLU A CA 1
ATOM 717 C C . GLU A 1 90 ? -2.499 10.834 19.206 1.00 45.75 90 GLU A C 1
ATOM 719 O O . GLU A 1 90 ? -2.554 11.673 18.309 1.00 45.75 90 GLU A O 1
ATOM 724 N N . GLU A 1 91 ? -2.011 9.598 19.021 1.00 51.03 91 GLU A N 1
ATOM 725 C CA . GLU A 1 91 ? -1.554 9.095 17.722 1.00 51.03 91 GLU A CA 1
ATOM 726 C C . GLU A 1 91 ? -2.629 9.387 16.673 1.00 51.03 91 GLU A C 1
ATOM 728 O O . GLU A 1 91 ? -3.695 8.768 16.666 1.00 51.03 91 GLU A O 1
ATOM 733 N N . ALA A 1 92 ? -2.376 10.384 15.823 1.00 56.97 92 ALA A N 1
ATOM 734 C CA . ALA A 1 92 ? -3.316 10.779 14.794 1.00 56.97 92 ALA A CA 1
ATOM 735 C C . ALA A 1 92 ? -3.634 9.546 13.943 1.00 56.97 92 ALA A C 1
ATOM 737 O O . ALA A 1 92 ? -2.724 8.866 13.476 1.00 56.97 92 ALA A O 1
ATOM 738 N N . ASN A 1 93 ? -4.919 9.253 13.747 1.00 76.62 93 ASN A N 1
ATOM 739 C CA . ASN A 1 93 ? -5.364 8.139 12.920 1.00 76.62 93 ASN A CA 1
ATOM 740 C C . ASN A 1 93 ? -4.955 8.384 11.454 1.00 76.62 93 ASN A C 1
ATOM 742 O O . ASN A 1 93 ? -5.676 9.027 10.679 1.00 76.62 93 ASN A O 1
ATOM 746 N N . ILE A 1 94 ? -3.760 7.914 11.079 1.00 82.94 94 ILE A N 1
ATOM 747 C CA . ILE A 1 94 ? -3.168 8.164 9.762 1.00 82.94 94 ILE A CA 1
ATOM 748 C C . ILE A 1 94 ? -4.054 7.539 8.686 1.00 82.94 94 ILE A C 1
ATOM 750 O O . ILE A 1 94 ? -4.279 8.200 7.672 1.00 82.94 94 ILE A O 1
ATOM 754 N N . LEU A 1 95 ? -4.618 6.346 8.930 1.00 87.38 95 LEU A N 1
ATOM 755 C CA . LEU A 1 95 ? -5.516 5.632 8.012 1.00 87.38 95 LEU A CA 1
ATOM 756 C C . LEU A 1 95 ? -6.641 6.533 7.487 1.00 87.38 95 LEU A C 1
ATOM 758 O O . LEU A 1 95 ? -6.802 6.670 6.273 1.00 87.38 95 LEU A O 1
ATOM 762 N N . GLU A 1 96 ? -7.390 7.194 8.369 1.00 87.44 96 GLU A N 1
ATOM 763 C CA . GLU A 1 96 ? -8.447 8.118 7.941 1.00 87.44 96 GLU A CA 1
ATOM 764 C C . GLU A 1 96 ? -7.868 9.342 7.233 1.00 87.44 96 GLU A C 1
ATOM 766 O O . GLU A 1 96 ? -8.365 9.739 6.180 1.00 87.44 96 GLU A O 1
ATOM 771 N N . SER A 1 97 ? -6.769 9.905 7.744 1.00 84.56 97 SER A N 1
ATOM 772 C CA . SER A 1 97 ? -6.143 11.093 7.147 1.00 84.56 97 SER A CA 1
ATOM 773 C C . SER A 1 97 ? -5.664 10.876 5.703 1.00 84.56 97 SER A C 1
ATOM 775 O O . SER A 1 97 ? -5.538 11.837 4.929 1.00 84.56 97 SER A O 1
ATOM 777 N N . ILE A 1 98 ? -5.355 9.628 5.336 1.00 86.75 98 ILE A N 1
ATOM 778 C CA . ILE A 1 98 ? -4.827 9.271 4.018 1.00 86.75 98 ILE A CA 1
ATOM 779 C C . ILE A 1 98 ? -5.877 8.627 3.107 1.00 86.75 98 ILE A C 1
ATOM 781 O O . ILE A 1 98 ? -5.807 8.826 1.893 1.00 86.75 98 ILE A O 1
ATOM 785 N N . LEU A 1 99 ? -6.856 7.904 3.661 1.00 90.00 99 LEU A N 1
ATOM 786 C CA . LEU A 1 99 ? -7.909 7.241 2.887 1.00 90.00 99 LEU A CA 1
ATOM 787 C C . LEU A 1 99 ? -9.203 8.052 2.792 1.00 90.00 99 LEU A C 1
ATOM 789 O O . LEU A 1 99 ? -10.027 7.722 1.945 1.00 90.00 99 LEU A O 1
ATOM 793 N N . VAL A 1 100 ? -9.391 9.122 3.568 1.00 88.12 100 VAL A N 1
ATOM 794 C CA . VAL A 1 100 ? -10.574 9.991 3.470 1.00 88.12 100 VAL A CA 1
ATOM 795 C C . VAL A 1 100 ? -10.220 11.317 2.794 1.00 88.12 100 VAL A C 1
ATOM 797 O O . VAL A 1 100 ? -9.279 12.014 3.175 1.00 88.12 100 VAL A O 1
ATOM 800 N N . SER A 1 101 ? -10.988 11.698 1.769 1.00 83.94 101 SER A N 1
ATOM 801 C CA . SER A 1 101 ? -10.868 13.008 1.117 1.00 83.94 101 SER A CA 1
ATOM 802 C C . SER A 1 101 ? -12.230 13.546 0.679 1.00 83.94 101 SER A C 1
ATOM 804 O O . SER A 1 101 ? -12.775 13.150 -0.350 1.00 83.94 101 SER A O 1
ATOM 806 N N . GLY A 1 102 ? -12.796 14.470 1.462 1.00 81.56 102 GLY A N 1
ATOM 807 C CA . GLY A 1 102 ? -14.146 14.980 1.211 1.00 81.56 102 GLY A CA 1
ATOM 808 C C . GLY A 1 102 ? -15.170 13.844 1.253 1.00 81.56 102 GLY A C 1
ATOM 809 O O . GLY A 1 102 ? -15.282 13.173 2.268 1.00 81.56 102 GLY A O 1
ATOM 810 N N . CYS A 1 103 ? -15.883 13.612 0.147 1.00 80.75 103 CYS A N 1
ATOM 811 C CA . CYS A 1 103 ? -16.844 12.506 0.014 1.00 80.75 103 CYS A CA 1
ATOM 812 C C . CYS A 1 103 ? -16.206 11.182 -0.452 1.00 80.75 103 CYS A C 1
ATOM 814 O O . CYS A 1 103 ? -16.921 10.237 -0.769 1.00 80.75 103 CYS A O 1
ATOM 816 N N . LEU A 1 104 ? -14.879 11.126 -0.593 1.00 85.12 104 LEU A N 1
ATOM 817 C CA . LEU A 1 104 ? -14.153 9.898 -0.906 1.00 85.12 104 LEU A CA 1
ATOM 818 C C . LEU A 1 104 ? -13.727 9.237 0.401 1.00 85.12 104 LEU A C 1
ATOM 820 O O . LEU A 1 104 ? -12.600 9.416 0.856 1.00 85.12 104 LEU A O 1
ATOM 824 N N . ASP A 1 105 ? -14.654 8.502 0.997 1.00 92.06 105 ASP A N 1
ATOM 825 C CA . ASP A 1 105 ? -14.548 7.825 2.293 1.00 92.06 105 ASP A CA 1
ATOM 826 C C . ASP A 1 105 ? -14.703 6.301 2.165 1.00 92.06 105 ASP A C 1
ATOM 828 O O . ASP A 1 105 ? -14.970 5.610 3.141 1.00 92.06 105 ASP A O 1
ATOM 832 N N . PHE A 1 106 ? -14.503 5.756 0.961 1.00 95.25 106 PHE A N 1
ATOM 833 C CA . PHE A 1 106 ? -14.688 4.333 0.677 1.00 95.25 106 PHE A CA 1
ATOM 834 C C . PHE A 1 106 ? -13.532 3.723 -0.122 1.00 95.25 106 PHE A C 1
ATOM 836 O O . PHE A 1 106 ? -12.814 4.417 -0.845 1.00 95.25 106 PHE A O 1
ATOM 843 N N . VAL A 1 107 ? -13.393 2.405 -0.040 1.00 96.81 107 VAL A N 1
ATOM 844 C CA . VAL A 1 107 ? -12.576 1.556 -0.923 1.00 96.81 107 VAL A CA 1
ATOM 845 C C . VAL A 1 107 ? -13.484 0.560 -1.648 1.00 96.81 107 VAL A C 1
ATOM 847 O O . VAL A 1 107 ? -14.674 0.470 -1.350 1.00 96.81 107 VAL A O 1
ATOM 850 N N . ILE A 1 108 ? -12.963 -0.172 -2.630 1.00 96.44 108 ILE A N 1
ATOM 851 C CA . ILE A 1 108 ? -13.750 -1.110 -3.437 1.00 96.44 108 ILE A CA 1
ATOM 852 C C . ILE A 1 108 ? -13.291 -2.551 -3.257 1.00 96.44 108 ILE A C 1
ATOM 854 O O . ILE A 1 108 ? -12.104 -2.844 -3.147 1.00 96.44 108 ILE A O 1
ATOM 858 N N . THR A 1 109 ? -14.254 -3.464 -3.292 1.00 95.00 109 THR A N 1
ATOM 859 C CA . THR A 1 109 ? -14.013 -4.903 -3.450 1.00 95.00 109 THR A CA 1
ATOM 860 C C . THR A 1 109 ? -13.866 -5.266 -4.928 1.00 95.00 109 THR A C 1
ATOM 862 O O . THR A 1 109 ? -14.289 -4.524 -5.821 1.00 95.00 109 THR A O 1
ATOM 865 N N . ASN A 1 110 ? -13.353 -6.464 -5.209 1.00 85.50 110 ASN A N 1
ATOM 866 C CA . ASN A 1 110 ? -13.329 -7.027 -6.563 1.00 85.50 110 ASN A CA 1
ATOM 867 C C . ASN A 1 110 ? -14.751 -7.155 -7.174 1.00 85.50 110 ASN A C 1
ATOM 869 O O . ASN A 1 110 ? -14.957 -6.946 -8.370 1.00 85.50 110 ASN A O 1
ATOM 873 N N . GLY A 1 111 ? -15.774 -7.356 -6.332 1.00 77.06 111 GLY A N 1
ATOM 874 C CA . GLY A 1 111 ? -17.193 -7.325 -6.714 1.00 77.06 111 GLY A CA 1
ATOM 875 C C . GLY A 1 111 ? -17.763 -5.927 -7.000 1.00 77.06 111 GLY A C 1
ATOM 876 O O . GLY A 1 111 ? -18.955 -5.807 -7.273 1.00 77.06 111 GLY A O 1
ATOM 877 N N . ARG A 1 112 ? -16.934 -4.872 -6.946 1.00 72.19 112 ARG A N 1
ATOM 878 C CA . ARG A 1 112 ? -17.306 -3.450 -7.086 1.00 72.19 112 ARG A CA 1
ATOM 879 C C . ARG A 1 112 ? -18.305 -2.935 -6.047 1.00 72.19 112 ARG A C 1
ATOM 881 O O . ARG A 1 112 ? -18.931 -1.902 -6.273 1.00 72.19 112 ARG A O 1
ATOM 888 N N . ALA A 1 113 ? -18.443 -3.625 -4.920 1.00 90.75 113 ALA A N 1
ATOM 889 C CA . ALA A 1 113 ? -19.107 -3.059 -3.755 1.00 90.75 113 ALA A CA 1
ATOM 890 C C . ALA A 1 113 ? -18.158 -2.076 -3.060 1.00 90.75 113 ALA A C 1
ATOM 892 O O . ALA A 1 113 ? -16.959 -2.359 -2.947 1.00 90.75 113 ALA A O 1
ATOM 893 N N . ASN A 1 114 ? -18.707 -0.955 -2.598 1.00 94.19 114 ASN A N 1
ATOM 894 C CA . ASN A 1 114 ? -17.988 0.010 -1.776 1.00 94.19 114 ASN A CA 1
ATOM 895 C C . ASN A 1 114 ? -17.949 -0.481 -0.324 1.00 94.19 114 ASN A C 1
ATOM 897 O O . ASN A 1 114 ? -18.957 -0.964 0.190 1.00 94.19 114 ASN A O 1
ATOM 901 N N . VAL A 1 115 ? -16.801 -0.319 0.324 1.00 96.31 115 VAL A N 1
ATOM 902 C CA . VAL A 1 115 ? -16.573 -0.560 1.755 1.00 96.31 115 VAL A CA 1
ATOM 903 C C . VAL A 1 115 ? -16.172 0.769 2.371 1.00 96.31 115 VAL A C 1
ATOM 905 O O . VAL A 1 115 ? -15.287 1.437 1.833 1.00 96.31 115 VAL A O 1
ATOM 908 N N . GLN A 1 116 ? -16.827 1.175 3.455 1.00 96.25 116 GLN A N 1
ATOM 909 C CA . GLN A 1 116 ? -16.527 2.449 4.103 1.00 96.25 116 GLN A CA 1
ATOM 910 C C . GLN A 1 116 ? -15.172 2.368 4.811 1.00 96.25 116 GLN A C 1
ATOM 912 O O . GLN A 1 116 ? -14.818 1.336 5.378 1.00 96.25 116 GLN A O 1
ATOM 917 N N . VAL A 1 117 ? -14.398 3.453 4.791 1.00 94.19 117 VAL A N 1
ATOM 918 C CA . VAL A 1 117 ? -13.102 3.527 5.488 1.00 94.19 117 VAL A CA 1
ATOM 919 C C . VAL A 1 117 ? -13.295 3.374 7.000 1.00 94.19 117 VAL A C 1
ATOM 921 O O . VAL A 1 117 ? -12.451 2.770 7.656 1.00 94.19 117 VAL A O 1
ATOM 924 N N . SER A 1 118 ? -14.439 3.806 7.541 1.00 92.69 118 SER A N 1
ATOM 925 C CA . SER A 1 118 ? -14.817 3.569 8.940 1.00 92.69 118 SER A CA 1
ATOM 926 C C . SER A 1 118 ? -14.836 2.084 9.320 1.00 92.69 118 SER A C 1
ATOM 928 O O . SER A 1 118 ? -14.496 1.737 10.447 1.00 92.69 118 SER A O 1
ATOM 930 N N . ASP A 1 119 ? -15.170 1.193 8.380 1.00 94.31 119 ASP A N 1
ATOM 931 C CA . ASP A 1 119 ? -15.224 -0.260 8.606 1.00 94.31 119 ASP A CA 1
ATOM 932 C C . ASP A 1 119 ? -13.822 -0.899 8.671 1.00 94.31 119 ASP A C 1
ATOM 934 O O . ASP A 1 119 ? -13.680 -2.110 8.886 1.00 94.31 119 ASP A O 1
ATOM 938 N N . LEU A 1 120 ? -12.780 -0.102 8.422 1.00 94.56 120 LEU A N 1
ATOM 939 C CA . LEU A 1 120 ? -11.371 -0.485 8.492 1.00 94.56 120 LEU A CA 1
ATOM 940 C C . LEU A 1 120 ? -10.697 0.008 9.778 1.00 94.56 120 LEU A C 1
ATOM 942 O O . LEU A 1 120 ? -9.550 -0.344 10.036 1.00 94.56 120 LEU A O 1
ATOM 946 N N . LEU A 1 121 ? -11.392 0.792 10.603 1.00 91.06 121 LEU A N 1
ATOM 947 C CA . LEU A 1 121 ? -10.890 1.191 11.914 1.00 91.06 121 LEU A CA 1
ATOM 948 C C . LEU A 1 121 ? -10.767 -0.026 12.833 1.00 91.06 121 LEU A C 1
ATOM 950 O O . LEU A 1 121 ? -11.633 -0.901 12.841 1.00 91.06 121 LEU A O 1
ATOM 954 N N . GLY A 1 122 ? -9.685 -0.091 13.610 1.00 90.38 122 GLY A N 1
ATOM 955 C CA . GLY A 1 122 ? -9.399 -1.247 14.463 1.00 90.38 122 GLY A CA 1
ATOM 956 C C . GLY A 1 122 ? -8.813 -2.450 13.719 1.00 90.38 122 GLY A C 1
ATOM 957 O O . GLY A 1 122 ? -8.528 -3.460 14.357 1.00 90.38 122 GLY A O 1
ATOM 958 N N . LYS A 1 123 ? -8.616 -2.361 12.397 1.00 94.00 123 LYS A N 1
ATOM 959 C CA . LYS A 1 123 ? -8.007 -3.419 11.583 1.00 94.00 123 LYS A CA 1
ATOM 960 C C . LYS A 1 123 ? -6.522 -3.177 11.362 1.00 94.00 123 LYS A C 1
ATOM 962 O O . LYS A 1 123 ? -6.083 -2.036 11.241 1.00 94.00 123 LYS A O 1
ATOM 967 N N . SER A 1 124 ? -5.768 -4.262 11.235 1.00 93.44 124 SER A N 1
ATOM 968 C CA . SER A 1 124 ? -4.399 -4.213 10.726 1.00 93.44 124 SER A CA 1
ATOM 969 C C . SER A 1 124 ? -4.453 -4.198 9.203 1.00 93.44 124 SER A C 1
ATOM 971 O O . SER A 1 124 ? -4.941 -5.147 8.585 1.00 93.44 124 SER A O 1
ATOM 973 N N . VAL A 1 125 ? -3.976 -3.119 8.589 1.00 96.19 125 VAL A N 1
ATOM 974 C CA . VAL A 1 125 ? -4.129 -2.877 7.151 1.00 96.19 125 VAL A CA 1
ATOM 975 C C . VAL A 1 125 ? -2.767 -2.797 6.480 1.00 96.19 125 VAL A C 1
ATOM 977 O O . VAL A 1 125 ? -1.933 -1.985 6.867 1.00 96.19 125 VAL A O 1
ATOM 980 N N . LEU A 1 126 ? -2.550 -3.569 5.416 1.00 97.31 126 LEU A N 1
ATOM 981 C CA . LEU A 1 126 ? -1.417 -3.350 4.515 1.00 97.31 126 LEU A CA 1
ATOM 982 C C . LEU A 1 126 ? -1.837 -2.500 3.318 1.00 97.31 126 LEU A C 1
ATOM 984 O O . LEU A 1 126 ? -2.744 -2.865 2.567 1.00 97.31 126 LEU A O 1
ATOM 988 N N . LEU A 1 127 ? -1.130 -1.400 3.086 1.00 97.44 127 LEU A N 1
ATOM 989 C CA . LEU A 1 127 ? -1.226 -0.633 1.850 1.00 97.44 127 LEU A CA 1
ATOM 990 C C . LEU A 1 127 ? -0.238 -1.199 0.831 1.00 97.44 127 LEU A C 1
ATOM 992 O O . LEU A 1 127 ? 0.977 -1.133 1.021 1.00 97.44 127 LEU A O 1
ATOM 996 N N . TYR A 1 128 ? -0.764 -1.749 -0.260 1.00 96.94 128 TYR A N 1
ATOM 997 C CA . TYR A 1 128 ? 0.014 -2.390 -1.314 1.00 96.94 128 TYR A CA 1
ATOM 998 C C . TYR A 1 128 ? 0.103 -1.494 -2.550 1.00 96.94 128 TYR A C 1
ATOM 1000 O O . TYR A 1 128 ? -0.838 -1.409 -3.340 1.00 96.94 128 TYR A O 1
ATOM 1008 N N . PHE A 1 129 ? 1.248 -0.843 -2.740 1.00 94.25 129 PHE A N 1
ATOM 1009 C CA . PHE A 1 129 ? 1.527 0.024 -3.885 1.00 94.25 129 PHE A CA 1
ATOM 1010 C C . PHE A 1 129 ? 2.185 -0.793 -4.996 1.00 94.25 129 PHE A C 1
ATOM 1012 O O . PHE A 1 129 ? 3.274 -1.342 -4.810 1.00 94.25 129 PHE A O 1
ATOM 1019 N N . SER A 1 130 ? 1.546 -0.895 -6.165 1.00 90.88 130 SER A N 1
ATOM 1020 C CA . SER A 1 130 ? 2.090 -1.697 -7.269 1.00 90.88 130 SER A CA 1
ATOM 1021 C C . SER A 1 130 ? 1.589 -1.277 -8.655 1.00 90.88 130 SER A C 1
ATOM 1023 O O . SER A 1 130 ? 0.560 -0.610 -8.795 1.00 90.88 130 SER A O 1
ATOM 1025 N N . THR A 1 131 ? 2.328 -1.698 -9.686 1.00 84.25 131 THR A N 1
ATOM 1026 C CA . THR A 1 131 ? 1.988 -1.558 -11.112 1.00 84.25 131 THR A CA 1
ATOM 1027 C C . THR A 1 131 ? 1.628 -2.903 -11.741 1.00 84.25 131 THR A C 1
ATOM 1029 O O . THR A 1 131 ? 1.685 -3.966 -11.122 1.00 84.25 131 THR A O 1
ATOM 1032 N N . TYR A 1 132 ? 1.286 -2.859 -13.028 1.00 72.00 132 TYR A N 1
ATOM 1033 C CA . TYR A 1 132 ? 1.120 -4.039 -13.854 1.00 72.00 132 TYR A CA 1
ATOM 1034 C C . TYR A 1 132 ? 2.440 -4.804 -14.056 1.00 72.00 132 TYR A C 1
ATOM 1036 O O . TYR A 1 132 ? 3.314 -4.384 -14.810 1.00 72.00 132 TYR A O 1
ATOM 1044 N N . GLN A 1 133 ? 2.512 -5.979 -13.428 1.00 65.50 133 GLN A N 1
ATOM 1045 C CA . GLN A 1 133 ? 3.200 -7.187 -13.900 1.00 65.50 133 GLN A CA 1
ATOM 1046 C C . GLN A 1 133 ? 4.659 -7.035 -14.384 1.00 65.50 133 GLN A C 1
ATOM 1048 O O . GLN A 1 133 ? 5.097 -7.777 -15.265 1.00 65.50 133 GLN A O 1
ATOM 1053 N N . SER A 1 134 ? 5.442 -6.139 -13.772 1.00 70.81 134 SER A N 1
ATOM 1054 C CA . SER A 1 134 ? 6.902 -6.282 -13.790 1.00 70.81 134 SER A CA 1
ATOM 1055 C C . SER A 1 134 ? 7.307 -7.551 -13.015 1.00 70.81 134 SER A C 1
ATOM 1057 O O . SER A 1 134 ? 6.558 -7.983 -12.129 1.00 70.81 134 SER A O 1
ATOM 1059 N N . PRO A 1 135 ? 8.475 -8.163 -13.294 1.00 73.94 135 PRO A N 1
ATOM 1060 C CA . PRO A 1 135 ? 8.919 -9.360 -12.575 1.00 73.94 135 PRO A CA 1
ATOM 1061 C C . PRO A 1 135 ? 8.946 -9.176 -11.050 1.00 73.94 135 PRO A C 1
ATOM 1063 O O . PRO A 1 135 ? 8.455 -10.034 -10.321 1.00 73.94 135 PRO A O 1
ATOM 1066 N N . SER A 1 136 ? 9.429 -8.023 -10.571 1.00 73.00 136 SER A N 1
ATOM 1067 C CA . SER A 1 136 ? 9.472 -7.689 -9.141 1.00 73.00 136 SER A CA 1
ATOM 1068 C C . SER A 1 136 ? 8.079 -7.505 -8.530 1.00 73.00 136 SER A C 1
ATOM 1070 O O . SER A 1 136 ? 7.813 -8.021 -7.447 1.00 73.00 136 SER A O 1
ATOM 1072 N N . CYS A 1 137 ? 7.154 -6.834 -9.231 1.00 77.44 137 CYS A N 1
ATOM 1073 C CA . CYS A 1 137 ? 5.765 -6.700 -8.777 1.00 77.44 137 CYS A CA 1
ATOM 1074 C C . CYS A 1 137 ? 5.060 -8.056 -8.691 1.00 77.44 137 CYS A C 1
ATOM 1076 O O . CYS A 1 137 ? 4.281 -8.280 -7.766 1.00 77.44 137 CYS A O 1
ATOM 1078 N N . TYR A 1 138 ? 5.342 -8.959 -9.636 1.00 83.06 138 TYR A N 1
ATOM 1079 C CA . TYR A 1 138 ? 4.735 -10.285 -9.668 1.00 83.06 138 TYR A CA 1
ATOM 1080 C C . TYR A 1 138 ? 5.245 -11.196 -8.546 1.00 83.06 138 TYR A C 1
ATOM 1082 O O . TYR A 1 138 ? 4.442 -11.890 -7.927 1.00 83.06 138 TYR A O 1
ATOM 1090 N N . ALA A 1 139 ? 6.548 -11.164 -8.254 1.00 85.50 139 ALA A N 1
ATOM 1091 C CA . ALA A 1 139 ? 7.128 -11.932 -7.154 1.00 85.50 139 ALA A CA 1
ATOM 1092 C C . ALA A 1 139 ? 6.518 -11.533 -5.800 1.00 85.50 139 ALA A C 1
ATOM 1094 O O . ALA A 1 139 ? 6.056 -12.398 -5.057 1.00 85.50 139 ALA A O 1
ATOM 1095 N N . LEU A 1 140 ? 6.426 -10.225 -5.521 1.00 88.44 140 LEU A N 1
ATOM 1096 C CA . LEU A 1 140 ? 5.804 -9.745 -4.285 1.00 88.44 140 LEU A CA 1
ATOM 1097 C C . LEU A 1 140 ? 4.309 -10.075 -4.224 1.00 88.44 140 LEU A C 1
ATOM 1099 O O . LEU A 1 140 ? 3.807 -10.446 -3.169 1.00 88.44 140 LEU A O 1
ATOM 1103 N N . PHE A 1 141 ? 3.600 -9.965 -5.352 1.00 91.38 141 PHE A N 1
ATOM 1104 C CA . PHE A 1 141 ? 2.181 -10.312 -5.432 1.00 91.38 141 PHE A CA 1
ATOM 1105 C C . PHE A 1 141 ? 1.914 -11.754 -4.983 1.00 91.38 141 PHE A C 1
ATOM 1107 O O . PHE A 1 141 ? 0.988 -11.972 -4.209 1.00 91.38 141 PHE A O 1
ATOM 1114 N N . LEU A 1 142 ? 2.720 -12.725 -5.431 1.00 91.12 142 LEU A N 1
ATOM 1115 C CA . LEU A 1 142 ? 2.541 -14.129 -5.045 1.00 91.12 142 LEU A CA 1
ATOM 1116 C C . LEU A 1 142 ? 2.729 -14.332 -3.537 1.00 91.12 142 LEU A C 1
ATOM 1118 O O . LEU A 1 142 ? 1.827 -14.862 -2.890 1.00 91.12 142 LEU A O 1
ATOM 1122 N N . LYS A 1 143 ? 3.832 -13.817 -2.971 1.00 91.25 143 LYS A N 1
ATOM 1123 C CA . LYS A 1 143 ? 4.094 -13.883 -1.522 1.00 91.25 143 LYS A CA 1
ATOM 1124 C C . LYS A 1 143 ? 2.977 -13.220 -0.708 1.00 91.25 143 LYS A C 1
ATOM 1126 O O . LYS A 1 143 ? 2.553 -13.739 0.320 1.00 91.25 143 LYS A O 1
ATOM 1131 N N . LEU A 1 144 ? 2.466 -12.081 -1.180 1.00 95.19 144 LEU A N 1
ATOM 1132 C CA . LEU A 1 144 ? 1.397 -11.353 -0.499 1.00 95.19 144 LEU A CA 1
ATOM 1133 C C . LEU A 1 144 ? 0.058 -12.099 -0.544 1.00 95.19 144 LEU A C 1
ATOM 1135 O O . LEU A 1 144 ? -0.679 -12.062 0.435 1.00 95.19 144 LEU A O 1
ATOM 1139 N N . VAL A 1 145 ? -0.264 -12.784 -1.645 1.00 94.81 145 VAL A N 1
ATOM 1140 C CA . VAL A 1 145 ? -1.474 -13.621 -1.739 1.00 94.81 145 VAL A CA 1
ATOM 1141 C C . VAL A 1 145 ? -1.417 -14.779 -0.746 1.00 94.81 145 VAL A C 1
ATOM 1143 O O . VAL A 1 145 ? -2.398 -15.016 -0.041 1.00 94.81 145 VAL A O 1
ATOM 1146 N N . GLU A 1 146 ? -0.280 -15.468 -0.659 1.00 92.75 146 GLU A N 1
ATOM 1147 C CA . GLU A 1 146 ? -0.071 -16.558 0.303 1.00 92.75 146 GLU A CA 1
ATOM 1148 C C . GLU A 1 146 ? -0.241 -16.055 1.742 1.00 92.75 146 GLU A C 1
ATOM 1150 O O . GLU A 1 146 ? -1.113 -16.538 2.470 1.00 92.75 146 GLU A O 1
ATOM 1155 N N . ALA A 1 147 ? 0.487 -14.995 2.110 1.00 94.44 147 ALA A N 1
ATOM 1156 C CA . ALA A 1 147 ? 0.391 -14.393 3.437 1.00 94.44 147 ALA A CA 1
ATOM 1157 C C . ALA A 1 147 ? -1.023 -13.890 3.760 1.00 94.44 147 ALA A C 1
ATOM 1159 O O . ALA A 1 147 ? -1.490 -14.043 4.890 1.00 94.44 147 ALA A O 1
ATOM 1160 N N . TYR A 1 148 ? -1.733 -13.333 2.774 1.00 96.19 148 TYR A N 1
ATOM 1161 C CA . TYR A 1 148 ? -3.107 -12.887 2.963 1.00 96.19 148 TYR A CA 1
ATOM 1162 C C . TYR A 1 148 ? -4.029 -14.031 3.347 1.00 96.19 148 TYR A C 1
ATOM 1164 O O . TYR A 1 148 ? -4.760 -13.915 4.326 1.00 96.19 148 TYR A O 1
ATOM 1172 N N . HIS A 1 149 ? -3.993 -15.142 2.615 1.00 94.56 149 HIS A N 1
ATOM 1173 C CA . HIS A 1 149 ? -4.858 -16.277 2.916 1.00 94.56 149 HIS A CA 1
ATOM 1174 C C . HIS A 1 149 ? -4.562 -16.878 4.291 1.00 94.56 149 HIS A C 1
ATOM 1176 O O . HIS A 1 149 ? -5.495 -17.155 5.045 1.00 94.56 149 HIS A O 1
ATOM 1182 N N . GLU A 1 150 ? -3.287 -17.026 4.646 1.00 93.94 150 GLU A N 1
ATOM 1183 C CA . GLU A 1 150 ? -2.895 -17.566 5.948 1.00 93.94 150 GLU A CA 1
ATOM 1184 C C . GLU A 1 150 ? -3.324 -16.677 7.115 1.00 93.94 150 GLU A C 1
ATOM 1186 O O . GLU A 1 150 ? -3.810 -17.180 8.133 1.00 93.94 150 GLU A O 1
ATOM 1191 N N . LYS A 1 151 ? -3.144 -15.358 6.984 1.00 93.56 151 LYS A N 1
ATOM 1192 C CA . LYS A 1 151 ? -3.456 -14.416 8.062 1.00 93.56 151 LYS 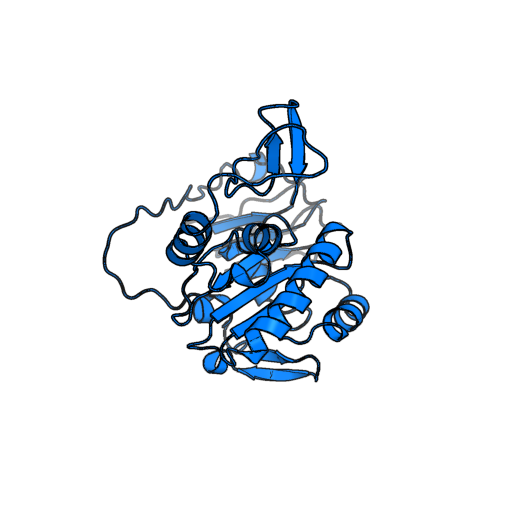A CA 1
ATOM 1193 C C . LYS A 1 151 ? -4.944 -14.127 8.138 1.00 93.56 151 LYS A C 1
ATOM 1195 O O . LYS A 1 151 ? -5.498 -14.224 9.227 1.00 93.56 151 LYS A O 1
ATOM 1200 N N . LYS A 1 152 ? -5.626 -13.919 7.009 1.00 93.88 152 LYS A N 1
ATOM 1201 C CA . LYS A 1 152 ? -7.081 -13.698 6.970 1.00 93.88 152 LYS A CA 1
ATOM 1202 C C . LYS A 1 152 ? -7.873 -14.879 7.543 1.00 93.88 152 LYS A C 1
ATOM 1204 O O . LYS A 1 152 ? -8.939 -14.674 8.108 1.00 93.88 152 LYS A O 1
ATOM 1209 N N . ALA A 1 153 ? -7.352 -16.106 7.433 1.00 92.88 153 ALA A N 1
ATOM 1210 C CA . ALA A 1 153 ? -7.966 -17.293 8.034 1.00 92.88 153 ALA A CA 1
ATOM 1211 C C . ALA A 1 153 ? -7.869 -17.337 9.573 1.00 92.88 153 ALA A C 1
ATOM 1213 O O . ALA A 1 153 ? -8.648 -18.047 10.207 1.00 92.88 153 ALA A O 1
ATOM 1214 N N . LYS A 1 154 ? -6.908 -16.621 10.169 1.00 92.12 154 LYS A N 1
ATOM 1215 C CA . LYS A 1 154 ? -6.667 -16.576 11.624 1.00 92.12 154 LYS A CA 1
ATOM 1216 C C . LYS A 1 154 ? -7.157 -15.274 12.260 1.00 92.12 154 LYS A C 1
ATOM 1218 O O . LYS A 1 154 ? -7.508 -15.271 13.435 1.00 92.12 154 LYS A O 1
ATOM 1223 N N . ASP A 1 155 ? -7.160 -14.192 11.491 1.00 91.38 155 ASP A N 1
ATOM 1224 C CA . ASP A 1 155 ? -7.480 -12.839 11.921 1.00 91.38 155 ASP A CA 1
ATOM 1225 C C . ASP A 1 155 ? -8.359 -12.156 10.861 1.00 91.38 155 ASP A C 1
ATOM 1227 O O . ASP A 1 155 ? -7.887 -11.696 9.817 1.00 91.38 155 ASP A O 1
ATOM 1231 N N . GLU A 1 156 ? -9.666 -12.082 11.124 1.00 91.25 156 GLU A N 1
ATOM 1232 C CA . GLU A 1 156 ? -10.615 -11.406 10.229 1.00 91.25 156 GLU A CA 1
ATOM 1233 C C . GLU A 1 156 ? -10.354 -9.891 10.128 1.00 91.25 156 GLU A C 1
ATOM 1235 O O . GLU A 1 156 ? -10.739 -9.262 9.129 1.00 91.25 156 GLU A O 1
ATOM 1240 N N . ALA A 1 157 ? -9.678 -9.314 11.130 1.00 93.25 157 ALA A N 1
ATOM 1241 C CA . ALA A 1 157 ? -9.307 -7.906 11.193 1.00 93.25 157 ALA A CA 1
ATOM 1242 C C . ALA A 1 157 ? -8.033 -7.585 10.397 1.00 93.25 157 ALA A C 1
ATOM 1244 O O . ALA A 1 157 ? -7.661 -6.419 10.307 1.00 93.25 157 ALA A O 1
ATOM 1245 N N . PHE A 1 158 ? -7.393 -8.569 9.762 1.00 95.25 158 PHE A N 1
ATOM 1246 C CA . PHE A 1 158 ? -6.325 -8.320 8.800 1.00 95.25 158 PHE A CA 1
ATOM 1247 C C . PHE A 1 158 ? -6.892 -7.946 7.427 1.00 95.25 158 PHE A C 1
ATOM 1249 O O . PHE A 1 158 ? -7.755 -8.648 6.901 1.00 95.25 158 PHE A O 1
ATOM 1256 N N . GLU A 1 159 ? -6.418 -6.873 6.799 1.00 96.62 159 GLU A N 1
ATOM 1257 C CA . GLU A 1 159 ? -6.851 -6.495 5.450 1.00 96.62 159 GLU A CA 1
ATOM 1258 C C . GLU A 1 159 ? -5.711 -5.946 4.590 1.00 96.62 159 GLU A C 1
ATOM 1260 O O . GLU A 1 159 ? -4.725 -5.410 5.089 1.00 96.62 159 GLU A O 1
ATOM 1265 N N . VAL A 1 160 ? -5.856 -6.058 3.269 1.00 97.62 160 VAL A N 1
ATOM 1266 C CA . VAL A 1 160 ? -4.941 -5.444 2.299 1.00 97.62 160 VAL A CA 1
ATOM 1267 C C . VAL A 1 160 ? -5.728 -4.466 1.427 1.00 97.62 160 VAL A C 1
ATOM 1269 O O . VAL A 1 160 ? -6.841 -4.751 0.985 1.00 97.62 160 VAL A O 1
ATOM 1272 N N . ILE A 1 161 ? -5.148 -3.299 1.157 1.00 97.81 161 ILE A N 1
ATOM 1273 C CA . ILE A 1 161 ? -5.701 -2.312 0.230 1.00 97.81 161 ILE A CA 1
ATOM 1274 C C . ILE A 1 161 ? -4.690 -2.085 -0.883 1.00 97.81 161 ILE A C 1
ATOM 1276 O O . ILE A 1 161 ? -3.608 -1.536 -0.679 1.00 97.81 161 ILE A O 1
ATOM 1280 N N . PHE A 1 162 ? -5.061 -2.492 -2.090 1.00 96.94 162 PHE A N 1
ATOM 1281 C CA . PHE A 1 162 ? -4.292 -2.216 -3.288 1.00 96.94 162 PHE A CA 1
ATOM 1282 C C . PHE A 1 162 ? -4.414 -0.741 -3.684 1.00 96.94 162 PHE A C 1
ATOM 1284 O O . PHE A 1 162 ? -5.510 -0.218 -3.907 1.00 96.94 162 PHE A O 1
ATOM 1291 N N . ILE A 1 163 ? -3.263 -0.085 -3.808 1.00 95.81 163 ILE A N 1
ATOM 1292 C CA . ILE A 1 163 ? -3.110 1.287 -4.280 1.00 95.81 163 ILE A CA 1
ATOM 1293 C C . ILE A 1 163 ? -2.538 1.221 -5.705 1.00 95.81 163 ILE A C 1
ATOM 1295 O O . ILE A 1 163 ? -1.328 1.039 -5.885 1.00 95.81 163 ILE A O 1
ATOM 1299 N N . PRO A 1 164 ? -3.395 1.294 -6.742 1.00 91.88 164 PRO A N 1
ATOM 1300 C CA . PRO A 1 164 ? -2.968 1.058 -8.112 1.00 91.88 164 PRO A CA 1
ATOM 1301 C C . PRO A 1 164 ? -2.151 2.228 -8.653 1.00 91.88 164 PRO A C 1
ATOM 1303 O O . PRO A 1 164 ? -2.646 3.346 -8.756 1.00 91.88 164 PRO A O 1
ATOM 1306 N N . PHE A 1 165 ? -0.941 1.944 -9.128 1.00 85.50 165 PHE A N 1
ATOM 1307 C CA . PHE A 1 165 ? -0.192 2.849 -9.999 1.00 85.50 165 PHE A CA 1
ATOM 1308 C C . PHE A 1 165 ? -0.273 2.336 -11.439 1.00 85.50 165 PHE A C 1
ATOM 1310 O O . PHE A 1 165 ? 0.684 1.827 -12.015 1.00 85.50 165 PHE A O 1
ATOM 1317 N N . VAL A 1 166 ? -1.486 2.347 -11.994 1.00 75.25 166 VAL A N 1
ATOM 1318 C CA . VAL A 1 166 ? -1.789 1.804 -13.326 1.00 75.25 166 VAL A CA 1
ATOM 1319 C C . VAL A 1 166 ? -2.643 2.815 -14.081 1.00 75.25 166 VAL A C 1
ATOM 1321 O O . VAL A 1 166 ? -3.631 3.299 -13.542 1.00 75.25 166 VAL A O 1
ATOM 1324 N N . HIS A 1 167 ? -2.291 3.096 -15.337 1.00 70.75 167 HIS A N 1
ATOM 1325 C CA . HIS A 1 167 ? -2.982 4.086 -16.181 1.00 70.75 167 HIS A CA 1
ATOM 1326 C C . HIS A 1 167 ? -3.948 3.468 -17.203 1.00 70.75 167 HIS A C 1
ATOM 1328 O O . HIS A 1 167 ? -4.648 4.183 -17.914 1.00 70.75 167 HIS A O 1
ATOM 1334 N N . ASP A 1 168 ? -4.003 2.138 -17.285 1.00 81.12 168 ASP A N 1
ATOM 1335 C CA . ASP A 1 168 ? -4.937 1.415 -18.143 1.00 81.12 168 ASP A CA 1
ATOM 1336 C C . ASP A 1 168 ? -6.028 0.750 -17.298 1.00 81.12 168 ASP A C 1
ATOM 1338 O O . ASP A 1 168 ? -5.782 -0.175 -16.519 1.00 81.12 168 ASP A O 1
ATOM 1342 N N . ARG A 1 169 ? -7.268 1.203 -17.493 1.00 87.31 169 ARG A N 1
ATOM 1343 C CA . ARG A 1 169 ? -8.460 0.685 -16.815 1.00 87.31 169 ARG A CA 1
ATOM 1344 C C . ARG A 1 169 ? -8.693 -0.803 -17.091 1.00 87.31 169 ARG A C 1
ATOM 1346 O O . ARG A 1 169 ? -9.243 -1.498 -16.233 1.00 87.31 169 ARG A O 1
ATOM 1353 N N . VAL A 1 170 ? -8.336 -1.298 -18.276 1.00 87.38 170 VAL A N 1
ATOM 1354 C CA . VAL A 1 170 ? -8.459 -2.717 -18.643 1.00 87.38 170 VAL A CA 1
ATOM 1355 C C . VAL A 1 170 ? -7.414 -3.535 -17.892 1.00 87.38 170 VAL A C 1
ATOM 1357 O O . VAL A 1 170 ? -7.773 -4.526 -17.251 1.00 87.38 170 VAL A O 1
ATOM 1360 N N . ALA A 1 171 ? -6.157 -3.087 -17.893 1.00 85.38 171 ALA A N 1
ATOM 1361 C CA . ALA A 1 171 ? -5.087 -3.711 -17.117 1.00 85.38 171 ALA A CA 1
ATOM 1362 C C . ALA A 1 171 ? -5.396 -3.715 -15.613 1.00 85.38 171 ALA A C 1
ATOM 1364 O O . ALA A 1 171 ? -5.271 -4.760 -14.975 1.00 85.38 171 ALA A O 1
ATOM 1365 N N . PHE A 1 172 ? -5.884 -2.596 -15.064 1.00 89.44 172 PHE A N 1
ATOM 1366 C CA . PHE A 1 172 ? -6.329 -2.500 -13.672 1.00 89.44 172 PHE A CA 1
ATOM 1367 C C . PHE A 1 172 ? -7.381 -3.560 -13.353 1.00 89.44 172 PHE A C 1
ATOM 1369 O O . PHE A 1 172 ? -7.194 -4.340 -12.426 1.00 89.44 172 PHE A O 1
ATOM 1376 N N . LYS A 1 173 ? -8.458 -3.642 -14.147 1.00 89.62 173 LYS A N 1
ATOM 1377 C CA . LYS A 1 173 ? -9.528 -4.627 -13.923 1.00 89.62 173 LYS A CA 1
ATOM 1378 C C . LYS A 1 173 ? -9.002 -6.058 -13.961 1.00 89.62 173 LYS A C 1
ATOM 1380 O O . LYS A 1 173 ? -9.362 -6.849 -13.100 1.00 89.62 173 LYS A O 1
ATOM 1385 N N . LYS A 1 174 ? -8.156 -6.381 -14.942 1.00 88.31 174 LYS A N 1
ATOM 1386 C CA . LYS A 1 174 ? -7.564 -7.717 -15.096 1.00 88.31 174 LYS A CA 1
ATOM 1387 C C . LYS A 1 174 ? -6.636 -8.077 -13.935 1.00 88.31 174 LYS A C 1
ATOM 1389 O O . LYS A 1 174 ? -6.561 -9.238 -13.544 1.00 88.31 174 LYS A O 1
ATOM 1394 N N . TYR A 1 175 ? -5.886 -7.108 -13.422 1.00 87.75 175 TYR A N 1
ATOM 1395 C CA . TYR A 1 175 ? -4.957 -7.344 -12.326 1.00 87.75 175 TYR A CA 1
ATOM 1396 C C . TYR A 1 175 ? -5.693 -7.438 -10.988 1.00 87.75 175 TYR A C 1
ATOM 1398 O O . TYR A 1 175 ? -5.543 -8.429 -10.278 1.00 87.75 175 TYR A O 1
ATOM 1406 N N . PHE A 1 176 ? -6.572 -6.475 -10.706 1.00 91.75 176 PHE A N 1
ATOM 1407 C CA . PHE A 1 176 ? -7.390 -6.452 -9.498 1.00 91.75 176 PHE A CA 1
ATOM 1408 C C . PHE A 1 176 ? -8.335 -7.656 -9.407 1.00 91.75 176 PHE A C 1
ATOM 1410 O O . PHE A 1 176 ? -8.561 -8.165 -8.316 1.00 91.75 176 PHE A O 1
ATOM 1417 N N . SER A 1 177 ? -8.801 -8.209 -10.537 1.00 92.25 177 SER A N 1
ATOM 1418 C CA . SER A 1 177 ? -9.652 -9.406 -10.514 1.00 92.25 177 SER A CA 1
ATOM 1419 C C . SER A 1 177 ? -8.983 -10.645 -9.918 1.00 92.25 177 SER A C 1
ATOM 1421 O O . SER A 1 177 ? -9.679 -11.602 -9.590 1.00 92.25 177 SER A O 1
ATOM 1423 N N . ARG A 1 178 ? -7.650 -10.648 -9.807 1.00 90.88 178 ARG A N 1
ATOM 1424 C CA . ARG A 1 178 ? -6.856 -11.734 -9.214 1.00 90.88 178 ARG A CA 1
ATOM 1425 C C . ARG A 1 178 ? -6.599 -11.537 -7.719 1.00 90.88 178 ARG A C 1
ATOM 1427 O O . ARG A 1 178 ? -6.000 -12.412 -7.107 1.00 90.88 178 ARG A O 1
ATOM 1434 N N . MET A 1 179 ? -6.979 -10.390 -7.161 1.00 92.62 179 MET A N 1
ATOM 1435 C CA . MET A 1 179 ? -6.708 -10.033 -5.774 1.00 92.62 179 MET A CA 1
ATOM 1436 C C . MET A 1 179 ? -7.897 -10.417 -4.882 1.00 92.62 179 MET A C 1
ATOM 1438 O O . MET A 1 179 ? -9.040 -10.117 -5.243 1.00 92.62 179 MET A O 1
ATOM 1442 N N . PRO A 1 180 ? -7.654 -11.056 -3.723 1.00 94.00 180 PRO A N 1
ATOM 1443 C CA . PRO A 1 180 ? -8.710 -11.418 -2.776 1.00 94.00 180 PRO A CA 1
ATOM 1444 C C . PRO A 1 180 ? -9.128 -10.262 -1.846 1.00 94.00 180 PRO A C 1
ATOM 1446 O O . PRO A 1 180 ? -10.030 -10.438 -1.036 1.00 94.00 180 PRO A O 1
ATOM 1449 N N . TRP A 1 181 ? -8.485 -9.097 -1.963 1.00 96.12 181 TRP A N 1
ATOM 1450 C CA . TRP A 1 181 ? -8.572 -7.978 -1.022 1.00 96.12 181 TRP A CA 1
ATOM 1451 C C . TRP A 1 181 ? -9.176 -6.699 -1.640 1.00 96.12 181 TRP A C 1
ATOM 1453 O O . TRP A 1 181 ? -9.729 -6.721 -2.746 1.00 96.12 181 TRP A O 1
ATOM 1463 N N . LEU A 1 182 ? -9.096 -5.574 -0.922 1.00 97.56 182 LEU A N 1
ATOM 1464 C CA . LEU A 1 182 ? -9.697 -4.284 -1.292 1.00 97.56 182 LEU A CA 1
ATOM 1465 C C . LEU A 1 182 ? -8.778 -3.446 -2.195 1.00 97.56 182 LEU A C 1
ATOM 1467 O O . LEU A 1 182 ? -7.582 -3.699 -2.300 1.00 97.56 182 LEU A O 1
ATOM 1471 N N . ALA A 1 183 ? -9.305 -2.406 -2.837 1.00 96.94 183 ALA A N 1
ATOM 1472 C CA . ALA A 1 183 ? -8.501 -1.443 -3.590 1.00 96.94 183 ALA A CA 1
ATOM 1473 C C . ALA A 1 183 ? -9.066 -0.027 -3.522 1.00 96.94 183 ALA A C 1
ATOM 1475 O O . ALA A 1 183 ? -10.268 0.167 -3.331 1.00 96.94 183 ALA A O 1
ATOM 1476 N N . LEU A 1 184 ? -8.222 0.970 -3.780 1.00 96.00 184 LEU A N 1
ATOM 1477 C CA . LEU A 1 184 ? -8.736 2.263 -4.218 1.00 96.00 184 LEU A CA 1
ATOM 1478 C C . LEU A 1 184 ? -9.301 2.160 -5.645 1.00 96.00 184 LEU A C 1
ATOM 1480 O O . LEU A 1 184 ? -8.744 1.435 -6.479 1.00 96.00 184 LEU A O 1
ATOM 1484 N N . PRO A 1 185 ? -10.402 2.875 -5.951 1.00 93.12 185 PRO A N 1
ATOM 1485 C CA . PRO A 1 185 ? -10.924 2.957 -7.308 1.00 93.12 185 PRO A CA 1
ATOM 1486 C C . PRO A 1 185 ? -9.865 3.394 -8.328 1.00 93.12 185 PRO A C 1
ATOM 1488 O O . PRO A 1 185 ? -8.963 4.177 -8.043 1.00 93.12 185 PRO A O 1
ATOM 1491 N N . PHE A 1 186 ? -10.003 2.922 -9.566 1.00 89.31 186 PHE A N 1
ATOM 1492 C CA . PHE A 1 186 ? -9.203 3.439 -10.676 1.00 89.31 186 PHE A CA 1
ATOM 1493 C C . PHE A 1 186 ? -9.490 4.934 -10.898 1.00 89.31 186 PHE A C 1
ATOM 1495 O O . PHE A 1 186 ? -10.658 5.326 -10.884 1.00 89.31 186 PHE A O 1
ATOM 1502 N N . ASP A 1 187 ? -8.448 5.725 -11.171 1.00 83.31 187 ASP A N 1
ATOM 1503 C CA . ASP A 1 187 ? -8.472 7.199 -11.247 1.00 83.31 187 ASP A CA 1
ATOM 1504 C C . ASP A 1 187 ? -8.851 7.909 -9.931 1.00 83.31 187 ASP A C 1
ATOM 1506 O O . ASP A 1 187 ? -9.262 9.071 -9.948 1.00 83.31 187 ASP A O 1
ATOM 1510 N N . ASP A 1 188 ? -8.726 7.248 -8.775 1.00 89.12 188 ASP A N 1
ATOM 1511 C CA . ASP A 1 188 ? -9.008 7.898 -7.497 1.00 89.12 188 ASP A CA 1
ATOM 1512 C C . ASP A 1 188 ? -7.949 8.970 -7.154 1.00 89.12 188 ASP A C 1
ATOM 1514 O O . ASP A 1 188 ? -6.755 8.658 -7.082 1.00 89.12 188 ASP A O 1
ATOM 1518 N N . PRO A 1 189 ? -8.342 10.234 -6.897 1.00 82.88 189 PRO A N 1
ATOM 1519 C CA . PRO A 1 189 ? -7.393 11.316 -6.630 1.00 82.88 189 PRO A CA 1
ATOM 1520 C C . PRO A 1 189 ? -6.591 11.116 -5.334 1.00 82.88 189 PRO A C 1
ATOM 1522 O O . PRO A 1 189 ? -5.519 11.710 -5.185 1.00 82.88 189 PRO A O 1
ATOM 1525 N N . ARG A 1 190 ? -7.063 10.270 -4.406 1.00 88.25 190 ARG A N 1
ATOM 1526 C CA . ARG A 1 190 ? -6.338 9.930 -3.172 1.00 88.25 190 ARG A CA 1
ATOM 1527 C C . ARG A 1 190 ? -5.059 9.151 -3.458 1.00 88.25 190 ARG A C 1
ATOM 1529 O O . ARG A 1 190 ? -4.108 9.296 -2.698 1.00 88.25 190 ARG A O 1
ATOM 1536 N N . ILE A 1 191 ? -4.995 8.397 -4.560 1.00 89.62 191 ILE A N 1
ATOM 1537 C CA . ILE A 1 191 ? -3.813 7.603 -4.936 1.00 89.62 191 ILE A CA 1
ATOM 1538 C C . ILE A 1 191 ? -2.574 8.499 -4.994 1.00 89.62 191 ILE A C 1
ATOM 1540 O O . ILE A 1 191 ? -1.595 8.239 -4.306 1.00 89.62 191 ILE A O 1
ATOM 1544 N N . LEU A 1 192 ? -2.624 9.599 -5.749 1.00 83.44 192 LEU A N 1
ATOM 1545 C CA . LEU A 1 192 ? -1.475 10.504 -5.867 1.00 83.44 192 LEU A CA 1
ATOM 1546 C C . LEU A 1 192 ? -1.142 11.190 -4.536 1.00 83.44 192 LEU A C 1
ATOM 1548 O O . LEU A 1 192 ? 0.031 11.367 -4.209 1.00 83.44 192 LEU A O 1
ATOM 1552 N N . SER A 1 193 ? -2.163 11.530 -3.741 1.00 82.31 193 SER A N 1
ATOM 1553 C CA . SER A 1 193 ? -1.940 12.080 -2.403 1.00 82.31 193 SER A CA 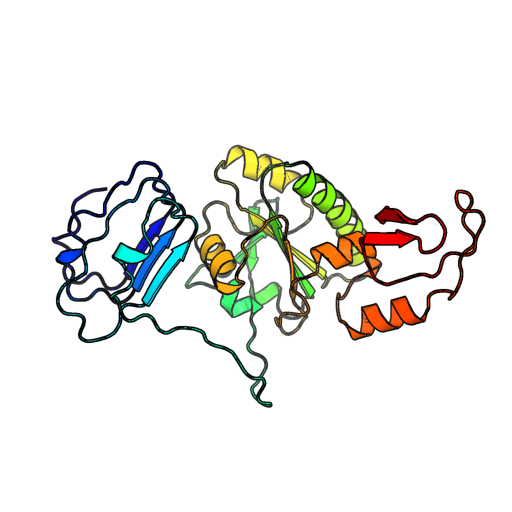1
ATOM 1554 C C . SER A 1 193 ? -1.234 11.086 -1.482 1.00 82.31 193 SER A C 1
ATOM 1556 O O . SER A 1 193 ? -0.453 11.532 -0.650 1.00 82.31 193 SER A O 1
ATOM 1558 N N . LEU A 1 194 ? -1.506 9.786 -1.600 1.00 88.00 194 LEU A N 1
ATOM 1559 C CA . LEU A 1 194 ? -0.858 8.742 -0.807 1.00 88.00 194 LEU A CA 1
ATOM 1560 C C . LEU A 1 194 ? 0.618 8.602 -1.165 1.00 88.00 194 LEU A C 1
ATOM 1562 O O . LEU A 1 194 ? 1.451 8.628 -0.267 1.00 88.00 194 LEU A O 1
ATOM 1566 N N . PHE A 1 195 ? 0.940 8.531 -2.461 1.00 84.88 195 PHE A N 1
ATOM 1567 C CA . PHE A 1 195 ? 2.332 8.485 -2.925 1.00 84.88 195 PHE A CA 1
ATOM 1568 C C . PHE A 1 195 ? 3.147 9.674 -2.402 1.00 84.88 195 PHE A C 1
ATOM 1570 O O . PHE A 1 195 ? 4.283 9.500 -1.981 1.00 84.88 195 PHE A O 1
ATOM 1577 N N . SER A 1 196 ? 2.558 10.874 -2.392 1.00 79.12 196 SER A N 1
ATOM 1578 C CA . SER A 1 196 ? 3.217 12.079 -1.876 1.00 79.12 196 SER A CA 1
ATOM 1579 C C . SER A 1 196 ? 3.329 12.085 -0.347 1.00 79.12 196 SER A C 1
ATOM 1581 O O . SER A 1 196 ? 4.412 12.317 0.177 1.00 79.12 196 SER A O 1
ATOM 1583 N N . LYS A 1 197 ? 2.234 11.811 0.380 1.00 81.31 197 LYS A N 1
ATOM 1584 C CA . LYS A 1 197 ? 2.202 11.865 1.855 1.00 81.31 197 LYS A CA 1
ATOM 1585 C C . LYS A 1 197 ? 3.109 10.831 2.517 1.00 81.31 197 LYS A C 1
ATOM 1587 O O . LYS A 1 197 ? 3.627 11.112 3.587 1.00 81.31 197 LYS A O 1
ATOM 1592 N N . LEU A 1 198 ? 3.240 9.657 1.906 1.00 81.81 198 LEU A N 1
ATOM 1593 C CA . LEU A 1 198 ? 4.067 8.560 2.407 1.00 81.81 198 LEU A CA 1
ATOM 1594 C C . LEU A 1 198 ? 5.441 8.513 1.722 1.00 81.81 198 LEU A C 1
ATOM 1596 O O . LEU A 1 198 ? 6.132 7.516 1.843 1.00 81.81 198 LEU A O 1
ATOM 1600 N N . GLU A 1 199 ? 5.806 9.544 0.949 1.00 84.50 199 GLU A N 1
ATOM 1601 C CA . GLU A 1 199 ? 7.102 9.641 0.258 1.00 84.50 199 GLU A CA 1
ATOM 1602 C C . GLU A 1 199 ? 7.468 8.377 -0.557 1.00 84.50 199 GLU A C 1
ATOM 1604 O O . GLU A 1 199 ? 8.620 7.955 -0.651 1.00 84.50 199 GLU A O 1
ATOM 1609 N N . ILE A 1 200 ? 6.468 7.756 -1.196 1.00 81.31 200 ILE A N 1
ATOM 1610 C CA . ILE A 1 200 ? 6.665 6.540 -1.990 1.00 81.31 200 ILE A CA 1
ATOM 1611 C C . ILE A 1 200 ? 7.288 6.911 -3.335 1.00 81.31 200 ILE A C 1
ATOM 1613 O O . ILE A 1 200 ? 6.633 7.478 -4.213 1.00 81.31 200 ILE A O 1
ATOM 1617 N N . HIS A 1 201 ? 8.557 6.552 -3.506 1.00 76.88 201 HIS A N 1
ATOM 1618 C CA . HIS A 1 201 ? 9.313 6.799 -4.736 1.00 76.88 201 HIS A CA 1
ATOM 1619 C C . HIS A 1 201 ? 9.487 5.549 -5.604 1.00 76.88 201 HIS A C 1
ATOM 1621 O O . HIS A 1 201 ? 9.503 5.660 -6.828 1.00 76.88 201 HIS A O 1
ATOM 1627 N N . ASP A 1 202 ? 9.534 4.370 -4.981 1.00 78.25 202 ASP A N 1
ATOM 1628 C CA . ASP A 1 202 ? 9.779 3.095 -5.651 1.00 78.25 202 ASP A CA 1
ATOM 1629 C C . ASP A 1 202 ? 8.656 2.090 -5.387 1.00 78.25 202 ASP A C 1
ATOM 1631 O O . ASP A 1 202 ? 8.046 2.059 -4.316 1.00 78.25 202 ASP A O 1
ATOM 1635 N N . ILE A 1 203 ? 8.396 1.235 -6.377 1.00 83.75 203 ILE A N 1
ATOM 1636 C CA . ILE A 1 203 ? 7.366 0.194 -6.321 1.00 83.75 203 ILE A CA 1
ATOM 1637 C C . ILE A 1 203 ? 7.887 -1.149 -6.871 1.00 83.75 203 ILE A C 1
ATOM 1639 O O . ILE A 1 203 ? 8.730 -1.167 -7.770 1.00 83.75 203 ILE A O 1
ATOM 1643 N N . PRO A 1 204 ? 7.377 -2.293 -6.377 1.00 90.06 204 PRO A N 1
ATOM 1644 C CA . PRO A 1 204 ? 6.290 -2.403 -5.404 1.00 90.06 204 PRO A CA 1
ATOM 1645 C C . PRO A 1 204 ? 6.729 -2.042 -3.973 1.00 90.06 204 PRO A C 1
ATOM 1647 O O . PRO A 1 204 ? 7.887 -2.260 -3.613 1.00 90.06 204 PRO A O 1
ATOM 1650 N N . LYS A 1 205 ? 5.796 -1.513 -3.170 1.00 92.81 205 LYS A N 1
ATOM 1651 C CA . LYS A 1 205 ? 5.990 -1.150 -1.753 1.00 92.81 205 LYS A CA 1
ATOM 1652 C C . LYS A 1 205 ? 4.803 -1.643 -0.920 1.00 92.81 205 LYS A C 1
ATOM 1654 O O . LYS A 1 205 ? 3.674 -1.700 -1.413 1.00 92.81 205 LYS A O 1
ATOM 1659 N N . LEU A 1 206 ? 5.077 -2.007 0.329 1.00 95.12 206 LEU A N 1
ATOM 1660 C CA . LEU A 1 206 ? 4.089 -2.434 1.315 1.00 95.12 206 LEU A CA 1
ATOM 1661 C C . LEU A 1 206 ? 4.292 -1.638 2.600 1.00 95.12 206 LEU A C 1
ATOM 1663 O O . LEU A 1 206 ? 5.360 -1.721 3.200 1.00 95.12 206 LEU A O 1
ATOM 1667 N N . VAL A 1 207 ? 3.264 -0.895 3.004 1.00 95.50 207 VAL A N 1
ATOM 1668 C CA . VAL A 1 207 ? 3.236 -0.146 4.267 1.00 95.50 207 VAL A CA 1
ATOM 1669 C C . VAL A 1 207 ? 2.232 -0.815 5.195 1.00 95.50 207 VAL A C 1
ATOM 1671 O O . VAL A 1 207 ? 1.088 -1.036 4.793 1.00 95.50 207 VAL A O 1
ATOM 1674 N N . ALA A 1 208 ? 2.651 -1.148 6.411 1.00 94.94 208 ALA A N 1
ATOM 1675 C CA . ALA A 1 208 ? 1.801 -1.760 7.421 1.00 94.94 208 ALA A CA 1
ATOM 1676 C C . ALA A 1 208 ? 1.232 -0.699 8.363 1.00 94.94 208 ALA A C 1
ATOM 1678 O O . ALA A 1 208 ? 1.973 0.090 8.951 1.00 94.94 208 ALA A O 1
ATOM 1679 N N . LEU A 1 209 ? -0.088 -0.707 8.514 1.00 94.00 209 LEU A N 1
ATOM 1680 C CA . LEU A 1 209 ? -0.830 0.120 9.451 1.00 94.00 209 LEU A CA 1
ATOM 1681 C C . LEU A 1 209 ? -1.418 -0.759 10.551 1.00 94.00 209 LEU A C 1
ATOM 1683 O O . LEU A 1 209 ? -1.990 -1.818 10.279 1.00 94.00 209 LEU A O 1
ATOM 1687 N N . GLY A 1 210 ? -1.283 -0.303 11.789 1.00 91.50 210 GLY A N 1
ATOM 1688 C CA . GLY A 1 210 ? -1.817 -0.988 12.954 1.00 91.50 210 GLY A CA 1
ATOM 1689 C C . GLY A 1 210 ? -3.300 -0.681 13.189 1.00 91.50 210 GLY A C 1
ATOM 1690 O O . GLY A 1 210 ? -3.862 0.215 12.555 1.00 91.50 210 GLY A O 1
ATOM 1691 N N . PRO A 1 211 ? -3.929 -1.352 14.169 1.00 90.62 211 PRO A N 1
ATOM 1692 C CA . PRO A 1 211 ? -5.340 -1.157 14.516 1.00 90.62 211 PRO A CA 1
ATOM 1693 C C . PRO A 1 211 ? -5.738 0.276 14.899 1.00 90.62 211 PRO A C 1
ATOM 1695 O O . PRO A 1 211 ? -6.898 0.651 14.738 1.00 90.62 211 PRO A O 1
ATOM 1698 N N . ARG A 1 212 ? -4.801 1.094 15.401 1.00 86.94 212 ARG A N 1
ATOM 1699 C CA . ARG A 1 212 ? -5.057 2.511 15.732 1.00 86.94 212 ARG A CA 1
ATOM 1700 C C . ARG A 1 212 ? -4.898 3.426 14.509 1.00 86.94 212 ARG A C 1
ATOM 1702 O O . ARG A 1 212 ? -4.996 4.641 14.630 1.00 86.94 212 ARG A O 1
ATOM 1709 N N . GLY A 1 213 ? -4.658 2.847 13.331 1.00 84.62 213 GLY A N 1
ATOM 1710 C CA . GLY A 1 213 ? -4.436 3.566 12.085 1.00 84.62 213 GLY A CA 1
ATOM 1711 C C . GLY A 1 213 ? -3.059 4.217 11.984 1.00 84.62 213 GLY A C 1
ATOM 1712 O O . GLY A 1 213 ? -2.864 5.044 11.100 1.00 84.62 213 GLY A O 1
ATOM 1713 N N . GLN A 1 214 ? -2.119 3.866 12.863 1.00 87.88 214 GLN A N 1
ATOM 1714 C CA . GLN A 1 214 ? -0.737 4.340 12.861 1.00 87.88 214 GLN A CA 1
ATOM 1715 C C . GLN A 1 214 ? 0.148 3.502 11.931 1.00 87.88 214 GLN A C 1
ATOM 1717 O O . GLN A 1 214 ? -0.110 2.314 11.734 1.00 87.88 214 GLN A O 1
ATOM 1722 N N . ILE A 1 215 ? 1.214 4.096 11.391 1.00 89.44 215 ILE A N 1
ATOM 1723 C CA . ILE A 1 215 ? 2.222 3.355 10.622 1.00 89.44 215 ILE A CA 1
ATOM 1724 C C . ILE A 1 215 ? 3.031 2.492 11.590 1.00 89.44 215 ILE A C 1
ATOM 1726 O O . ILE A 1 215 ? 3.618 3.007 12.536 1.00 89.44 215 ILE A O 1
ATOM 1730 N N . ILE A 1 216 ? 3.039 1.183 11.345 1.00 91.00 216 ILE A N 1
ATOM 1731 C CA . ILE A 1 216 ? 3.891 0.223 12.054 1.00 91.00 216 ILE A CA 1
ATOM 1732 C C . ILE A 1 216 ? 5.237 0.120 11.345 1.00 91.00 216 ILE A C 1
ATOM 1734 O O . ILE A 1 216 ? 6.276 0.202 11.983 1.00 91.00 216 ILE A O 1
ATOM 1738 N N . THR A 1 217 ? 5.225 -0.021 10.018 1.00 87.81 217 THR A N 1
ATOM 1739 C CA . THR A 1 217 ? 6.454 -0.048 9.221 1.00 87.81 217 THR A CA 1
ATOM 1740 C C . THR A 1 217 ? 6.187 0.289 7.759 1.00 87.81 217 THR A C 1
ATOM 1742 O O . THR A 1 217 ? 5.141 -0.048 7.198 1.00 87.81 217 THR A O 1
ATOM 1745 N N . GLU A 1 218 ? 7.164 0.919 7.116 1.00 88.38 218 GLU A N 1
ATOM 1746 C CA . GLU A 1 218 ? 7.198 1.127 5.665 1.00 88.38 218 GLU A CA 1
ATOM 1747 C C . GLU A 1 218 ? 8.037 0.059 4.942 1.00 88.38 218 GLU A C 1
ATOM 1749 O O . GLU A 1 218 ? 8.060 -0.003 3.711 1.00 88.38 218 GLU A O 1
ATOM 1754 N N . GLU A 1 219 ? 8.694 -0.825 5.696 1.00 84.44 219 GLU A N 1
ATOM 1755 C CA . GLU A 1 219 ? 9.560 -1.896 5.193 1.00 84.44 219 GLU A CA 1
ATOM 1756 C C . GLU A 1 219 ? 8.832 -3.240 5.081 1.00 84.44 219 GLU A C 1
ATOM 1758 O O . GLU A 1 219 ? 9.450 -4.298 4.945 1.00 84.44 219 GLU A O 1
ATOM 1763 N N . GLY A 1 220 ? 7.495 -3.210 5.054 1.00 90.88 220 GLY A N 1
ATOM 1764 C CA . GLY A 1 220 ? 6.652 -4.403 4.977 1.00 90.88 220 GLY A CA 1
ATOM 1765 C C . GLY A 1 220 ? 6.976 -5.298 3.779 1.00 90.88 220 GLY A C 1
ATOM 1766 O O . GLY A 1 220 ? 6.806 -6.510 3.858 1.00 90.88 220 GLY A O 1
ATOM 1767 N N . ARG A 1 221 ? 7.506 -4.733 2.683 1.00 90.25 221 ARG A N 1
ATOM 1768 C CA . ARG A 1 221 ? 7.980 -5.519 1.535 1.00 90.25 221 ARG A CA 1
ATOM 1769 C C . ARG A 1 221 ? 9.173 -6.390 1.913 1.00 90.25 221 ARG A C 1
ATOM 1771 O O . ARG A 1 221 ? 9.121 -7.592 1.684 1.00 90.25 221 ARG A O 1
ATOM 1778 N N . SER A 1 222 ? 10.222 -5.783 2.456 1.00 84.12 222 SER A N 1
ATOM 1779 C CA . SER A 1 222 ? 11.468 -6.460 2.820 1.00 84.12 222 SER A CA 1
ATOM 1780 C C . SER A 1 222 ? 11.202 -7.534 3.877 1.00 84.12 222 SER A C 1
ATOM 1782 O O . SER A 1 222 ? 11.683 -8.658 3.763 1.00 84.12 222 SER A O 1
ATOM 1784 N N . LEU A 1 223 ? 10.347 -7.220 4.856 1.00 86.31 223 LEU A N 1
ATOM 1785 C CA . LEU A 1 223 ? 9.934 -8.153 5.904 1.00 86.31 223 LEU A CA 1
ATOM 1786 C C . LEU A 1 223 ? 9.104 -9.321 5.356 1.00 86.31 223 LEU A C 1
ATOM 1788 O O . LEU A 1 223 ? 9.354 -10.468 5.715 1.00 86.31 223 LEU A O 1
ATOM 1792 N N . LEU A 1 224 ? 8.149 -9.057 4.458 1.00 90.50 224 LEU A N 1
ATOM 1793 C CA . LEU A 1 224 ? 7.374 -10.113 3.801 1.00 90.50 224 LEU A CA 1
ATOM 1794 C C . LEU A 1 224 ? 8.262 -10.987 2.904 1.00 90.50 224 LEU A C 1
ATOM 1796 O O . LEU A 1 224 ? 8.058 -12.195 2.810 1.00 90.50 224 LEU A O 1
ATOM 1800 N N . GLU A 1 225 ? 9.244 -10.394 2.225 1.00 84.50 225 GLU A N 1
ATOM 1801 C CA . GLU A 1 225 ? 10.201 -11.139 1.411 1.00 84.50 225 GLU A CA 1
ATOM 1802 C C . GLU A 1 225 ? 11.062 -12.070 2.274 1.00 84.50 225 GLU A C 1
ATOM 1804 O O . GLU A 1 225 ? 11.241 -13.223 1.877 1.00 84.50 225 GLU A O 1
ATOM 1809 N N . ALA A 1 226 ? 11.516 -11.606 3.441 1.00 80.56 226 ALA A N 1
ATOM 1810 C CA . ALA A 1 226 ? 12.377 -12.356 4.353 1.00 80.56 226 ALA A CA 1
ATOM 1811 C C . ALA A 1 226 ? 11.642 -13.433 5.163 1.00 80.56 226 ALA A C 1
ATOM 1813 O O . ALA A 1 226 ? 12.122 -14.558 5.273 1.00 80.56 226 ALA A O 1
ATOM 1814 N N . TYR A 1 227 ? 10.484 -13.092 5.731 1.00 84.44 227 TYR A N 1
ATOM 1815 C CA . TYR A 1 227 ? 9.813 -13.908 6.750 1.00 84.44 227 TYR A CA 1
ATOM 1816 C C . TYR A 1 227 ? 8.427 -14.402 6.322 1.00 84.44 227 TYR A C 1
ATOM 1818 O O . TYR A 1 227 ? 7.750 -15.097 7.078 1.00 84.44 227 TYR A O 1
ATOM 1826 N N . GLY A 1 228 ? 7.972 -14.044 5.119 1.00 88.88 228 GLY A N 1
ATOM 1827 C CA . GLY A 1 228 ? 6.657 -14.435 4.626 1.00 88.88 228 GLY A CA 1
ATOM 1828 C C . GLY A 1 228 ? 5.534 -13.966 5.552 1.00 88.88 228 GLY A C 1
ATOM 1829 O O . GLY A 1 228 ? 5.568 -12.864 6.103 1.00 88.88 228 GLY A O 1
ATOM 1830 N N . ALA A 1 229 ? 4.520 -14.812 5.730 1.00 90.25 229 ALA A N 1
ATOM 1831 C CA . ALA A 1 229 ? 3.365 -14.497 6.563 1.00 90.25 229 ALA A CA 1
ATOM 1832 C C . ALA A 1 229 ? 3.744 -14.254 8.036 1.00 90.25 229 ALA A C 1
ATOM 1834 O O . ALA A 1 229 ? 3.069 -13.486 8.728 1.00 90.25 229 ALA A O 1
ATOM 1835 N N . ASP A 1 230 ? 4.816 -14.875 8.524 1.00 88.88 230 ASP A N 1
ATOM 1836 C CA . ASP A 1 230 ? 5.253 -14.763 9.917 1.00 88.88 230 ASP A CA 1
ATOM 1837 C C . ASP A 1 230 ? 5.800 -13.383 10.265 1.00 88.88 230 ASP A C 1
ATOM 1839 O O . ASP A 1 230 ? 5.817 -13.037 11.439 1.00 88.88 230 ASP A O 1
ATOM 1843 N N . ALA A 1 231 ? 6.097 -12.544 9.267 1.00 88.06 231 ALA A N 1
ATOM 1844 C CA . ALA A 1 231 ? 6.384 -11.133 9.490 1.00 88.06 231 ALA A CA 1
ATOM 1845 C C . ALA A 1 231 ? 5.234 -10.393 10.195 1.00 88.06 231 ALA A C 1
ATOM 1847 O O . ALA A 1 231 ? 5.491 -9.440 10.917 1.00 88.06 231 ALA A O 1
ATOM 1848 N N . TYR A 1 232 ? 3.973 -10.796 9.993 1.00 88.31 232 TYR A N 1
ATOM 1849 C CA . TYR A 1 232 ? 2.803 -10.140 10.593 1.00 88.31 232 TYR A CA 1
ATOM 1850 C C . TYR A 1 232 ? 2.784 -10.277 12.129 1.00 88.31 232 TYR A C 1
ATOM 1852 O O . TYR A 1 232 ? 2.892 -11.413 12.600 1.00 88.31 232 TYR A O 1
ATOM 1860 N N . PRO A 1 233 ? 2.535 -9.192 12.902 1.00 89.06 233 PRO A N 1
ATOM 1861 C CA . PRO A 1 233 ? 1.969 -7.890 12.496 1.00 89.06 233 PRO A CA 1
ATOM 1862 C C . PRO A 1 233 ? 2.971 -6.814 12.051 1.00 89.06 233 PRO A C 1
ATOM 1864 O O . PRO A 1 233 ? 2.613 -5.642 11.969 1.00 89.06 233 PRO A O 1
ATOM 1867 N N . PHE A 1 234 ? 4.191 -7.206 11.696 1.00 86.81 234 PHE A N 1
ATOM 1868 C CA . PHE A 1 234 ? 5.274 -6.348 11.209 1.00 86.81 234 PHE A CA 1
ATOM 1869 C C . PHE A 1 234 ? 5.800 -5.350 12.249 1.00 86.81 234 PHE A C 1
ATOM 1871 O O . PHE A 1 234 ? 6.448 -4.376 11.881 1.00 86.81 234 PHE A O 1
ATOM 1878 N N . THR A 1 235 ? 5.520 -5.584 13.534 1.00 86.31 235 THR A N 1
ATOM 1879 C CA . THR A 1 235 ? 6.054 -4.793 14.647 1.00 86.31 235 THR A CA 1
ATOM 1880 C C . THR A 1 235 ? 7.480 -5.217 14.963 1.00 86.31 235 THR A C 1
ATOM 1882 O O . THR A 1 235 ? 7.756 -6.416 14.978 1.00 86.31 235 THR A O 1
ATOM 1885 N N . ASP A 1 236 ? 8.344 -4.259 15.293 1.00 80.44 236 ASP A N 1
ATOM 1886 C CA . ASP A 1 236 ? 9.750 -4.527 15.616 1.00 80.44 236 ASP A CA 1
ATOM 1887 C C . ASP A 1 236 ? 9.890 -5.585 16.720 1.00 80.44 236 ASP A C 1
ATOM 1889 O O . ASP A 1 236 ? 10.552 -6.590 16.490 1.00 80.44 236 ASP A O 1
ATOM 1893 N N . ASP A 1 237 ? 9.145 -5.464 17.827 1.00 82.56 237 ASP A N 1
ATOM 1894 C CA . ASP A 1 237 ? 9.142 -6.448 18.926 1.00 82.56 237 ASP A CA 1
ATOM 1895 C C . ASP A 1 237 ? 8.840 -7.883 18.451 1.00 82.56 237 ASP A C 1
ATOM 1897 O O . ASP A 1 237 ? 9.460 -8.847 18.888 1.00 82.56 237 ASP A O 1
ATOM 1901 N N . HIS A 1 238 ? 7.902 -8.036 17.510 1.00 87.69 238 HIS A N 1
ATOM 1902 C CA . HIS A 1 238 ? 7.518 -9.353 16.984 1.00 87.69 238 HIS A CA 1
ATOM 1903 C C . HIS A 1 238 ? 8.608 -9.930 16.081 1.00 87.69 238 HIS A C 1
ATOM 1905 O O . HIS A 1 238 ? 8.895 -11.128 16.128 1.00 87.69 238 HIS A O 1
ATOM 1911 N N . ILE A 1 239 ? 9.228 -9.080 15.259 1.00 82.19 239 ILE A N 1
ATOM 1912 C CA . ILE A 1 239 ? 10.355 -9.483 14.420 1.00 82.19 239 ILE A CA 1
ATOM 1913 C C . ILE A 1 239 ? 11.557 -9.851 15.297 1.00 82.19 239 ILE A C 1
ATOM 1915 O O . ILE A 1 239 ? 12.188 -10.877 15.048 1.00 82.19 239 ILE A O 1
ATOM 1919 N N . GLU A 1 240 ? 11.846 -9.073 16.339 1.00 82.00 240 GLU A N 1
ATOM 1920 C CA . GLU A 1 240 ? 12.915 -9.356 17.298 1.00 82.00 240 GLU A CA 1
ATOM 1921 C C . GLU A 1 240 ? 12.679 -10.674 18.038 1.00 82.00 240 GLU A C 1
ATOM 1923 O O . GLU A 1 240 ? 13.570 -11.521 18.053 1.00 82.00 240 GLU A O 1
ATOM 1928 N N . ASP A 1 241 ? 11.486 -10.902 18.585 1.00 85.12 241 ASP A N 1
ATOM 1929 C CA . ASP A 1 241 ? 11.141 -12.150 19.274 1.00 85.12 241 ASP A CA 1
ATOM 1930 C C . ASP A 1 241 ? 11.286 -13.371 18.358 1.00 85.12 241 ASP A C 1
ATOM 1932 O O . ASP A 1 241 ? 11.840 -14.404 18.753 1.00 85.12 241 ASP A O 1
ATOM 1936 N N . MET A 1 242 ? 10.842 -13.249 17.106 1.00 82.75 242 MET A N 1
ATOM 1937 C CA . MET A 1 242 ? 11.004 -14.299 16.106 1.00 82.75 242 MET A CA 1
ATOM 1938 C C . MET A 1 242 ? 12.485 -14.576 15.821 1.00 82.75 242 MET A C 1
ATOM 1940 O O . MET A 1 242 ? 12.898 -15.736 15.862 1.00 82.75 242 MET A O 1
ATOM 1944 N N . VAL A 1 243 ? 13.289 -13.541 15.569 1.00 79.88 243 VAL A N 1
ATOM 1945 C CA . VAL A 1 243 ? 14.728 -13.680 15.284 1.00 79.88 243 VAL A CA 1
ATOM 1946 C C . VAL A 1 243 ? 15.476 -14.249 16.493 1.00 79.88 243 VAL A C 1
ATOM 1948 O O . VAL A 1 243 ? 16.324 -15.122 16.331 1.00 79.88 243 VAL A O 1
ATOM 1951 N N . ASN A 1 244 ? 15.122 -13.837 17.710 1.00 81.19 244 ASN A N 1
ATOM 1952 C CA . ASN A 1 244 ? 15.709 -14.345 18.952 1.00 81.19 244 ASN A CA 1
ATOM 1953 C C . ASN A 1 244 ? 15.357 -15.816 19.224 1.00 81.19 244 ASN A C 1
ATOM 1955 O O . ASN A 1 244 ? 16.072 -16.498 19.957 1.00 81.19 244 ASN A O 1
ATOM 1959 N N . SER A 1 245 ? 14.268 -16.323 18.639 1.00 81.94 245 SER A N 1
ATOM 1960 C CA . SER A 1 245 ? 13.878 -17.734 18.746 1.00 81.94 245 SER A CA 1
ATOM 1961 C C . SER A 1 245 ? 14.636 -18.661 17.788 1.00 81.94 245 SER A C 1
ATOM 1963 O O . SER A 1 245 ? 14.530 -19.887 17.895 1.00 81.94 245 SER A O 1
ATOM 1965 N N . TRP A 1 246 ? 15.387 -18.101 16.837 1.00 77.81 246 TRP A N 1
ATOM 1966 C CA . TRP A 1 246 ? 16.118 -18.879 15.849 1.00 77.81 246 TRP A CA 1
ATOM 1967 C C . TRP A 1 246 ? 17.302 -19.639 16.459 1.00 77.81 246 TRP A C 1
ATOM 1969 O O . TRP A 1 246 ? 17.958 -19.155 17.381 1.00 77.81 246 TRP A O 1
ATOM 1979 N N . PRO A 1 247 ? 17.634 -20.831 15.930 1.00 75.31 247 PRO A N 1
ATOM 1980 C CA . PRO A 1 247 ? 18.846 -21.522 16.339 1.00 75.31 247 PRO A CA 1
ATOM 1981 C C . PRO A 1 247 ? 20.075 -20.709 15.913 1.00 75.31 247 PRO A C 1
ATOM 1983 O O . PRO A 1 247 ? 20.181 -20.296 14.760 1.00 75.31 247 PRO A O 1
ATOM 1986 N N . GLU A 1 248 ? 21.043 -20.540 16.820 1.00 67.69 248 GLU A N 1
ATOM 1987 C CA . GLU A 1 248 ? 22.285 -19.796 16.538 1.00 67.69 248 GLU A CA 1
ATOM 1988 C C . GLU A 1 248 ? 23.071 -20.374 15.351 1.00 67.69 248 GLU A C 1
ATOM 1990 O O . GLU A 1 248 ? 23.832 -19.661 14.696 1.00 67.69 248 GLU A O 1
ATOM 1995 N N . LYS A 1 249 ? 22.898 -21.675 15.077 1.00 72.31 249 LYS A N 1
ATOM 1996 C CA . LYS A 1 249 ? 23.633 -22.408 14.051 1.00 72.31 249 LYS A CA 1
ATOM 1997 C C . LYS A 1 249 ? 22.748 -23.386 13.294 1.00 72.31 249 LYS A C 1
ATOM 1999 O O . LYS A 1 249 ? 22.022 -24.173 13.902 1.00 72.31 249 LYS A O 1
ATOM 2004 N N . LEU A 1 250 ? 22.876 -23.387 11.970 1.00 71.88 250 LEU A N 1
ATOM 2005 C CA . LEU A 1 250 ? 22.136 -24.270 11.073 1.00 71.88 250 LEU A CA 1
ATOM 2006 C C . LEU A 1 250 ? 23.071 -25.050 10.139 1.00 71.88 250 LEU A C 1
ATOM 2008 O O . LEU A 1 250 ? 23.865 -24.445 9.416 1.00 71.88 250 LEU A O 1
ATOM 2012 N N . PRO A 1 251 ? 22.979 -26.392 10.104 1.00 73.00 251 PRO A N 1
ATOM 2013 C CA . PRO A 1 251 ? 23.686 -27.185 9.109 1.00 73.00 251 PRO A CA 1
ATOM 2014 C C . PRO A 1 251 ? 23.017 -27.017 7.738 1.00 73.00 251 PRO A C 1
ATOM 2016 O O . PRO A 1 251 ? 21.794 -27.105 7.627 1.00 73.00 251 PRO A O 1
ATOM 2019 N N . HIS A 1 252 ? 23.807 -26.819 6.680 1.00 69.00 252 HIS A N 1
ATOM 2020 C CA . HIS A 1 252 ? 23.284 -26.630 5.326 1.00 69.00 252 HIS A CA 1
ATOM 2021 C C . HIS A 1 252 ? 23.935 -27.582 4.322 1.00 69.00 252 HIS A C 1
ATOM 2023 O O . HIS A 1 252 ? 25.152 -27.677 4.244 1.00 69.00 252 HIS A O 1
ATOM 2029 N N . ALA A 1 253 ? 23.133 -28.265 3.500 1.00 72.12 253 ALA A N 1
ATOM 2030 C CA . ALA A 1 253 ? 23.629 -29.310 2.596 1.00 72.12 253 ALA A CA 1
ATOM 2031 C C . ALA A 1 253 ? 24.587 -28.800 1.497 1.00 72.12 253 ALA A C 1
ATOM 2033 O O . ALA A 1 253 ? 25.397 -29.573 0.992 1.00 72.12 253 ALA A O 1
ATOM 2034 N N . LEU A 1 254 ? 24.501 -27.516 1.127 1.00 68.31 254 LEU A N 1
ATOM 2035 C CA . LEU A 1 254 ? 25.370 -26.890 0.115 1.00 68.31 254 LEU A CA 1
ATOM 2036 C C . LEU A 1 254 ? 26.614 -26.200 0.700 1.00 68.31 254 LEU A C 1
ATOM 2038 O O . LEU A 1 254 ? 27.478 -25.784 -0.065 1.00 68.31 254 LEU A O 1
ATOM 2042 N N . HIS A 1 255 ? 26.733 -26.086 2.028 1.00 59.06 255 HIS A N 1
ATOM 2043 C CA . HIS A 1 255 ? 27.875 -25.436 2.677 1.00 59.06 255 HIS A CA 1
ATOM 2044 C C . HIS A 1 255 ? 28.561 -26.398 3.650 1.00 59.06 255 HIS A C 1
ATOM 2046 O O . HIS A 1 255 ? 27.924 -27.065 4.455 1.00 59.06 255 HIS A O 1
ATOM 2052 N N . CYS A 1 256 ? 29.892 -26.465 3.608 1.00 73.44 256 CYS A N 1
ATOM 2053 C CA . CYS A 1 256 ? 30.684 -27.345 4.477 1.00 73.44 256 CYS A CA 1
ATOM 2054 C C . CYS A 1 256 ? 30.870 -26.817 5.915 1.00 73.44 256 CYS A C 1
ATOM 2056 O O . CYS A 1 256 ? 31.729 -27.314 6.642 1.00 73.44 256 CYS A O 1
ATOM 2058 N N . HIS A 1 257 ? 30.105 -25.804 6.320 1.00 67.94 257 HIS A N 1
ATOM 2059 C CA . HIS A 1 257 ? 30.191 -25.152 7.623 1.00 67.94 257 HIS A CA 1
ATOM 2060 C C . HIS A 1 257 ? 28.791 -24.807 8.149 1.00 67.94 257 HIS A C 1
ATOM 2062 O O . HIS A 1 257 ? 27.825 -24.743 7.389 1.00 67.94 257 HIS A O 1
ATOM 2068 N N . GLU A 1 258 ? 28.693 -24.608 9.464 1.00 66.75 258 GLU A N 1
ATOM 2069 C CA . GLU A 1 258 ? 27.462 -24.174 10.127 1.00 66.75 258 GLU A CA 1
ATOM 2070 C C . GLU A 1 258 ? 27.159 -22.720 9.746 1.00 66.75 258 GLU A C 1
ATOM 2072 O O . GLU A 1 258 ? 28.032 -21.857 9.843 1.00 66.75 258 GLU A O 1
ATOM 2077 N N . LEU A 1 259 ? 25.930 -22.454 9.308 1.00 65.00 259 LEU A N 1
ATOM 2078 C CA . LEU A 1 259 ? 25.470 -21.108 8.982 1.00 65.00 259 LEU A CA 1
ATOM 2079 C C . LEU A 1 259 ? 24.951 -20.418 10.244 1.00 65.00 259 LEU A C 1
ATOM 2081 O O . LEU A 1 259 ? 24.202 -21.023 11.012 1.00 65.00 259 LEU A O 1
ATOM 2085 N N . GLN A 1 260 ? 25.318 -19.151 10.424 1.00 64.31 260 GLN A N 1
ATOM 2086 C CA . GLN A 1 260 ? 24.728 -18.276 11.433 1.00 64.31 260 GLN A CA 1
ATOM 2087 C C . GLN A 1 260 ? 23.579 -17.496 10.794 1.00 64.31 260 GLN A C 1
ATOM 2089 O O . GLN A 1 260 ? 23.761 -16.850 9.760 1.00 64.31 260 GLN A O 1
ATOM 2094 N N . LEU A 1 261 ? 22.391 -17.566 11.393 1.00 62.97 261 LEU A N 1
ATOM 2095 C CA . LEU A 1 261 ? 21.245 -16.810 10.902 1.00 62.97 261 LEU A CA 1
ATOM 2096 C C . LEU A 1 261 ? 21.401 -15.327 11.234 1.00 62.97 261 LEU A C 1
ATOM 2098 O O . LEU A 1 261 ? 21.785 -14.955 12.343 1.00 62.97 261 LEU A O 1
ATOM 2102 N N . THR A 1 262 ? 21.080 -14.479 10.262 1.00 62.59 262 THR A N 1
ATOM 2103 C CA . THR A 1 262 ? 21.014 -13.028 10.440 1.00 62.59 262 THR A CA 1
ATOM 2104 C C . THR A 1 262 ? 19.682 -12.528 9.877 1.00 62.59 262 THR A C 1
ATOM 2106 O O . THR A 1 262 ? 19.159 -13.135 8.942 1.00 62.59 262 THR A O 1
ATOM 2109 N N . PRO A 1 263 ? 19.116 -11.433 10.406 1.00 56.84 263 PRO A N 1
ATOM 2110 C CA . PRO A 1 263 ? 17.824 -10.899 9.957 1.00 56.84 263 PRO A CA 1
ATOM 2111 C C . PRO A 1 263 ? 17.871 -10.208 8.576 1.00 56.84 263 PRO A C 1
ATOM 2113 O O . PRO A 1 263 ? 16.957 -9.471 8.210 1.00 56.84 263 PRO A O 1
ATOM 2116 N N . TRP A 1 264 ? 18.948 -10.388 7.805 1.00 56.94 264 TRP A N 1
ATOM 2117 C CA . TRP A 1 264 ? 19.185 -9.670 6.555 1.00 56.94 264 TRP A CA 1
ATOM 2118 C C . TRP A 1 264 ? 18.720 -10.488 5.346 1.00 56.94 264 TRP A C 1
ATOM 2120 O O . TRP A 1 264 ? 19.095 -11.643 5.173 1.00 56.94 264 TRP A O 1
ATOM 2130 N N . VAL A 1 265 ? 17.945 -9.850 4.461 1.00 52.19 265 VAL A N 1
ATOM 2131 C CA . VAL A 1 265 ? 17.400 -10.454 3.222 1.00 52.19 265 VAL A CA 1
ATOM 2132 C C . VAL A 1 265 ? 18.501 -10.807 2.212 1.00 52.19 265 VAL A C 1
ATOM 2134 O O . VAL A 1 265 ? 18.348 -11.696 1.374 1.00 52.19 265 VAL A O 1
ATOM 2137 N N . HIS A 1 266 ? 19.633 -10.113 2.318 1.00 55.75 266 HIS A N 1
ATOM 2138 C CA . HIS A 1 266 ? 20.854 -10.380 1.578 1.00 55.75 266 HIS A CA 1
ATOM 2139 C C . HIS A 1 266 ? 21.968 -10.647 2.572 1.00 55.75 266 HIS A C 1
ATOM 2141 O O . HIS A 1 266 ? 22.209 -9.836 3.467 1.00 55.75 266 HIS A O 1
ATOM 2147 N N . TYR A 1 267 ? 22.664 -11.758 2.392 1.00 56.16 267 TYR A N 1
ATOM 2148 C CA . TYR A 1 267 ? 23.793 -12.110 3.234 1.00 56.16 267 TYR A CA 1
ATOM 2149 C C . TYR A 1 267 ? 24.978 -12.510 2.366 1.00 56.16 267 TYR A C 1
ATOM 2151 O O . TYR A 1 267 ? 24.825 -13.075 1.283 1.00 56.16 267 TYR A O 1
ATOM 2159 N N . THR A 1 268 ? 26.174 -12.216 2.856 1.00 56.44 268 THR A N 1
ATOM 2160 C CA . THR A 1 268 ? 27.401 -12.807 2.332 1.00 56.44 268 THR A CA 1
ATOM 2161 C C . THR A 1 268 ? 27.824 -13.865 3.329 1.00 56.44 268 THR A C 1
ATOM 2163 O O . THR A 1 268 ? 27.924 -13.591 4.521 1.00 56.44 268 THR A O 1
ATOM 2166 N N . CYS A 1 269 ? 28.028 -15.089 2.859 1.00 61.78 269 CYS A N 1
ATOM 2167 C CA . CYS A 1 269 ? 28.512 -16.157 3.713 1.00 61.78 269 CYS A CA 1
ATOM 2168 C C . CYS A 1 269 ? 29.967 -15.875 4.124 1.00 61.78 269 CYS A C 1
ATOM 2170 O O . CYS A 1 269 ? 30.851 -15.851 3.269 1.00 61.78 269 CYS A O 1
ATOM 2172 N N . ASP A 1 270 ? 30.244 -15.733 5.422 1.00 62.59 270 ASP A N 1
ATOM 2173 C CA . ASP A 1 270 ? 31.603 -15.452 5.912 1.00 62.59 270 ASP A CA 1
ATOM 2174 C C . ASP A 1 270 ? 32.612 -16.568 5.576 1.00 62.59 270 ASP A C 1
ATOM 2176 O O . ASP A 1 270 ? 33.812 -16.312 5.454 1.00 62.59 270 ASP A O 1
ATOM 2180 N N . GLY A 1 271 ? 32.135 -17.803 5.373 1.00 68.69 271 GLY A N 1
ATOM 2181 C CA . GLY A 1 271 ? 32.962 -18.962 5.040 1.00 68.69 271 GLY A CA 1
ATOM 2182 C C . GLY A 1 271 ? 33.369 -19.044 3.566 1.00 68.69 271 GLY A C 1
ATOM 2183 O O . GLY A 1 271 ? 34.555 -19.167 3.265 1.00 68.69 271 GLY A O 1
ATOM 2184 N N . CYS A 1 272 ? 32.407 -19.007 2.635 1.00 76.06 272 CYS A N 1
ATOM 2185 C CA . CYS A 1 272 ? 32.685 -19.137 1.194 1.00 76.06 272 CYS A CA 1
ATOM 2186 C C . CYS A 1 272 ? 32.695 -17.807 0.428 1.00 76.06 272 CYS A C 1
ATOM 2188 O O . CYS A 1 272 ? 33.055 -17.801 -0.745 1.00 76.06 272 CYS A O 1
ATOM 2190 N N . GLN A 1 273 ? 32.342 -16.695 1.080 1.00 72.12 273 GLN A N 1
ATOM 2191 C CA . GLN A 1 273 ? 32.265 -15.348 0.497 1.00 72.12 273 GLN A CA 1
ATOM 2192 C C . GLN A 1 273 ? 31.259 -15.219 -0.661 1.00 72.12 273 GLN A C 1
ATOM 2194 O O . GLN A 1 273 ? 31.306 -14.264 -1.434 1.00 72.12 273 GLN A O 1
ATOM 2199 N N . GLU A 1 274 ? 30.326 -16.165 -0.785 1.00 60.91 274 GLU A N 1
ATOM 2200 C CA . GLU A 1 274 ? 29.251 -16.108 -1.774 1.00 60.91 274 GLU A CA 1
ATOM 2201 C C . GLU A 1 274 ? 28.069 -15.293 -1.241 1.00 60.91 274 GLU A C 1
ATOM 2203 O O . GLU A 1 274 ? 27.714 -15.372 -0.060 1.00 60.91 274 GLU A O 1
ATOM 2208 N N . MET A 1 275 ? 27.465 -14.500 -2.127 1.00 47.44 275 MET A N 1
ATOM 2209 C CA . MET A 1 275 ? 26.278 -13.705 -1.827 1.00 47.44 275 MET A CA 1
ATOM 2210 C C . MET A 1 275 ? 25.026 -14.568 -2.013 1.00 47.44 275 MET A C 1
ATOM 2212 O O . MET A 1 275 ? 24.820 -15.146 -3.081 1.00 47.44 275 MET A O 1
ATOM 2216 N N . GLY A 1 276 ? 24.200 -14.640 -0.973 1.00 54.59 276 GLY A N 1
ATOM 2217 C CA . GLY A 1 276 ? 22.915 -15.326 -0.954 1.00 54.59 276 GLY A CA 1
ATOM 2218 C C . GLY A 1 276 ? 21.750 -14.357 -0.753 1.00 54.59 276 GLY A C 1
ATOM 2219 O O . GLY A 1 276 ? 21.906 -13.240 -0.252 1.00 54.59 276 GLY A O 1
ATOM 2220 N N . SER A 1 277 ? 20.564 -14.801 -1.148 1.00 49.59 277 SER A N 1
ATOM 2221 C CA . SER A 1 277 ? 19.283 -14.182 -0.804 1.00 49.59 277 SER A CA 1
ATOM 2222 C C . SER A 1 277 ? 18.308 -15.281 -0.403 1.00 49.59 277 SER A C 1
ATOM 2224 O O . SER A 1 277 ? 18.378 -16.370 -0.978 1.00 49.59 277 SER A O 1
ATOM 2226 N N . VAL A 1 278 ? 17.423 -14.989 0.551 1.00 49.28 278 VAL A N 1
ATOM 2227 C CA . VAL A 1 278 ? 16.331 -15.894 0.953 1.00 49.28 278 VAL A CA 1
ATOM 2228 C C . VAL A 1 278 ? 15.298 -16.040 -0.165 1.00 49.28 278 VAL A C 1
ATOM 2230 O O . VAL A 1 278 ? 14.903 -15.006 -0.756 1.00 49.28 278 VAL A O 1
#

Secondary structure (DSSP, 8-state):
----TT-TT--EEEEE--TT----TTGGG-SS--EEEEES-TT----PPPS--SS--EEEEES-TTS-GGGTTTS-PPP-------S-S----HHHHHH-BTTB-EEE-TT--EEEGGGGTTSEEEEEEE-S--HHHHHHHHHHHHHHHHHHTT-TTEEEEEEE--S-HHHHHHHHTT-SSEEPPTT-HHHHHHHHHTT--SSSEEEEE-TTS-EEES-HHHHHHHHGGGGTT--HHHHHHHHHTS-S-B--TT-SSPBPP-S-SEEE-TTT--EEE-

Foldseek 3Di:
DDACLVVQQDQEDAAEQQQPDQERHNQQNHANHQEYEYEQNQNHAAYHHHPHCPDQRAYYYYNNVNHDPVRCVPRDHDPDDPDDDDDDDDQPQVLCVLQDDPPRQWWAALVRDTDGSVVLALAKEKEWEAEPDDPLRVVLVVLVQVLCVVVCVVDVSYAYEYLYPYDDPVSVNVVSNPDRGIYHDPVDPSSVVNCVVVVPDDDRWMWIAHNSNHTQDRCVSQLCQQPRNQCPVVHPVSLVVVLVPDDQWDDDPVDPDTDGDDSGQWDQGPVPRDIDGD

pLDDT: mean 78.13, std 15.5, range [27.81, 97.81]